Protein AF-A0A2N2T7T5-F1 (afdb_monomer)

Mean predicted aligned error: 10.63 Å

Secondary structure (DSSP, 8-state):
------SSGGGSS----EEE---HHHHHHHHHHHHHTT--EEE-----HHHHHHHHHHHHHHHHHHT-EEEES-BTTTBHHHHHHHHHHHHSTT-EEEEES-PPB-HHHHHHHHTSTTEEEEEEEEEE-TTS-EEEEEEEEEPTT--HHHHHHHHHHSTTTTTSEEEEEEES-HHHHHHHT-EEEEEEEPPTT-TT--EEEEEEE--HHHHHHHHHHHHHHHGGGPPSEEEEGGGS-GGGGGGGGHHHHHHHH-

Structure (mmCIF, N/CA/C/O backbone):
data_AF-A0A2N2T7T5-F1
#
_entry.id   AF-A0A2N2T7T5-F1
#
loop_
_atom_site.group_PDB
_atom_site.id
_atom_site.type_symbol
_atom_site.label_atom_id
_atom_site.label_alt_id
_atom_site.label_comp_id
_atom_site.label_asym_id
_atom_site.label_entity_id
_atom_site.label_seq_id
_atom_site.pdbx_PDB_ins_code
_atom_site.Cartn_x
_atom_site.Cartn_y
_atom_site.Cartn_z
_atom_site.occupancy
_atom_site.B_iso_or_equiv
_atom_site.auth_seq_id
_atom_site.auth_comp_id
_atom_site.auth_asym_id
_atom_site.auth_atom_id
_atom_site.pdbx_PDB_model_num
ATOM 1 N N . LEU A 1 1 ? 0.048 -23.077 8.170 1.00 57.75 1 LEU A N 1
ATOM 2 C CA . LEU A 1 1 ? -0.213 -22.295 9.400 1.00 57.75 1 LEU A CA 1
ATOM 3 C C . LEU A 1 1 ? -1.340 -22.991 10.150 1.00 57.75 1 LEU A C 1
ATOM 5 O O . LEU A 1 1 ? -2.414 -23.106 9.580 1.00 57.75 1 LEU A O 1
ATOM 9 N N . ASN A 1 2 ? -1.097 -23.497 11.362 1.00 80.62 2 ASN A N 1
ATOM 10 C CA . ASN A 1 2 ? -2.171 -23.974 12.242 1.00 80.62 2 ASN A CA 1
ATOM 11 C C . ASN A 1 2 ? -2.701 -22.765 13.020 1.00 80.62 2 ASN A C 1
ATOM 13 O O . ASN A 1 2 ? -2.209 -22.473 14.106 1.00 80.62 2 ASN A O 1
ATOM 17 N N . ALA A 1 3 ? -3.632 -22.027 12.419 1.00 86.00 3 ALA A N 1
ATOM 18 C CA . ALA A 1 3 ? -4.335 -20.924 13.067 1.00 86.00 3 ALA A CA 1
ATOM 19 C C . ALA A 1 3 ? -5.788 -21.345 13.357 1.00 86.00 3 ALA A C 1
ATOM 21 O O . ALA A 1 3 ? -6.367 -22.066 12.537 1.00 86.00 3 ALA A O 1
ATOM 22 N N . PRO A 1 4 ? -6.378 -20.940 14.497 1.00 91.12 4 PRO A N 1
ATOM 23 C CA . PRO A 1 4 ? -7.778 -21.224 14.791 1.00 91.12 4 PRO A CA 1
ATOM 24 C C . PRO A 1 4 ? -8.688 -20.534 13.767 1.00 91.12 4 PRO A C 1
ATOM 26 O O . PRO A 1 4 ? -8.481 -19.371 13.423 1.00 91.12 4 PRO A O 1
ATOM 29 N N . VAL A 1 5 ? -9.698 -21.259 13.288 1.00 93.94 5 VAL A N 1
ATOM 30 C CA . VAL A 1 5 ? -10.745 -20.733 12.404 1.00 93.94 5 VAL A CA 1
ATOM 31 C C . VAL A 1 5 ? -12.030 -20.680 13.215 1.00 93.94 5 VAL A C 1
ATOM 33 O O . VAL A 1 5 ? -12.497 -21.712 13.691 1.00 93.94 5 VAL A O 1
ATOM 36 N N . VAL A 1 6 ? -12.570 -19.478 13.392 1.00 94.12 6 VAL A N 1
ATOM 37 C CA . VAL A 1 6 ? -13.741 -19.207 14.236 1.00 94.12 6 VAL A CA 1
ATOM 38 C C . VAL A 1 6 ? -14.809 -18.462 13.444 1.00 94.12 6 VAL A C 1
ATOM 40 O O . VAL A 1 6 ? -14.505 -17.851 12.417 1.00 94.12 6 VAL A O 1
ATOM 43 N N . ALA A 1 7 ? -16.056 -18.510 13.909 1.00 92.56 7 ALA A N 1
ATOM 44 C CA . ALA A 1 7 ? -17.159 -17.799 13.266 1.00 92.56 7 ALA A CA 1
ATOM 45 C C . ALA A 1 7 ? -17.284 -16.357 13.775 1.00 92.56 7 ALA A C 1
ATOM 47 O O . ALA A 1 7 ? -17.760 -15.487 13.044 1.00 92.56 7 ALA A O 1
ATOM 48 N N . HIS A 1 8 ? -16.857 -16.095 15.012 1.00 90.19 8 HIS A N 1
ATOM 49 C CA . HIS A 1 8 ? -16.932 -14.777 15.626 1.00 90.19 8 HIS A CA 1
ATOM 50 C C . HIS A 1 8 ? -15.644 -14.402 16.369 1.00 90.19 8 HIS A C 1
ATOM 52 O O . HIS A 1 8 ? -14.991 -15.236 16.993 1.00 90.19 8 HIS A O 1
ATOM 58 N N . ILE A 1 9 ? -15.298 -13.109 16.353 1.00 90.19 9 ILE A N 1
ATOM 59 C CA . ILE A 1 9 ? -14.047 -12.600 16.939 1.00 90.19 9 ILE A CA 1
ATOM 60 C C . ILE A 1 9 ? -13.947 -12.841 18.452 1.00 90.19 9 ILE A C 1
ATOM 62 O O . ILE A 1 9 ? -12.855 -13.004 18.980 1.00 90.19 9 ILE A O 1
ATOM 66 N N . SER A 1 10 ? -15.087 -12.927 19.145 1.00 89.31 10 SER A N 1
ATOM 67 C CA . SER A 1 10 ? -15.150 -13.201 20.588 1.00 89.31 10 SER A CA 1
ATOM 68 C C . SER A 1 10 ? -14.687 -14.605 20.981 1.00 89.31 10 SER A C 1
ATOM 70 O O . SER A 1 10 ? -14.554 -14.883 22.168 1.00 89.31 10 SER A O 1
ATOM 72 N N . GLU A 1 11 ? -14.521 -15.512 20.017 1.00 92.94 11 GLU A N 1
ATOM 73 C CA . GLU A 1 11 ? -13.971 -16.852 20.250 1.00 92.94 11 GLU A CA 1
ATOM 74 C C . GLU A 1 11 ? -12.433 -16.839 20.328 1.00 92.94 11 GLU A C 1
ATOM 76 O O . GLU A 1 11 ? -11.828 -17.831 20.733 1.00 92.94 11 GLU A O 1
ATOM 81 N N . LEU A 1 12 ? -11.796 -15.727 19.943 1.00 92.19 12 LEU A N 1
ATOM 82 C CA . LEU A 1 12 ? -10.358 -15.516 20.074 1.00 92.19 12 LEU A CA 1
ATOM 83 C C . LEU A 1 12 ? -10.055 -14.720 21.346 1.00 92.19 12 LEU A C 1
ATOM 85 O O . LEU A 1 12 ? -10.771 -13.788 21.705 1.00 92.19 12 LEU A O 1
ATOM 89 N N . ASN A 1 13 ? -8.948 -15.065 21.998 1.00 86.69 13 ASN A N 1
ATOM 90 C CA . ASN A 1 13 ? -8.409 -14.305 23.121 1.00 86.69 13 ASN A CA 1
ATOM 91 C C . ASN A 1 13 ? -7.278 -13.395 22.624 1.00 86.69 13 ASN A C 1
ATOM 93 O O . ASN A 1 13 ? -6.540 -13.789 21.725 1.00 86.69 13 ASN A O 1
ATOM 97 N N . GLU A 1 14 ? -7.133 -12.218 23.241 1.00 86.44 14 GLU A N 1
ATOM 98 C CA . GLU A 1 14 ? -5.963 -11.334 23.069 1.00 86.44 14 GLU A CA 1
ATOM 99 C C . GLU A 1 14 ? -5.709 -10.906 21.608 1.00 86.44 14 GLU A C 1
ATOM 101 O O . GLU A 1 14 ? -4.658 -11.160 21.028 1.00 86.44 14 GLU A O 1
ATOM 106 N N . VAL A 1 15 ? -6.696 -10.247 20.989 1.00 93.19 15 VAL A N 1
ATOM 107 C CA . VAL A 1 15 ? -6.561 -9.701 19.628 1.00 93.19 15 VAL A CA 1
ATOM 108 C C . VAL A 1 15 ? -6.045 -8.260 19.677 1.00 93.19 15 VAL A C 1
ATOM 110 O O . VAL A 1 15 ? -6.804 -7.337 19.969 1.00 93.19 15 VAL A O 1
ATOM 113 N N . ASP A 1 16 ? -4.771 -8.064 19.334 1.00 91.75 16 ASP A N 1
ATOM 114 C CA . ASP A 1 16 ? -4.139 -6.733 19.294 1.00 91.75 16 ASP A CA 1
ATOM 115 C C . ASP A 1 16 ? -4.502 -5.917 18.044 1.00 91.75 16 ASP A C 1
ATOM 117 O O . ASP A 1 16 ? -4.527 -4.685 18.064 1.00 91.75 16 ASP A O 1
ATOM 121 N N . ALA A 1 17 ? -4.764 -6.598 16.929 1.00 93.69 17 ALA A N 1
ATOM 122 C CA . ALA A 1 17 ? -5.068 -5.977 15.648 1.00 93.69 17 ALA A CA 1
ATOM 123 C C . ALA A 1 17 ? -5.891 -6.915 14.763 1.00 93.69 17 ALA A C 1
ATOM 125 O O . ALA A 1 17 ? -5.764 -8.138 14.839 1.00 93.69 17 ALA A O 1
ATOM 126 N N . THR A 1 18 ? -6.687 -6.335 13.866 1.00 96.75 18 THR A N 1
ATOM 127 C CA . THR A 1 18 ? -7.432 -7.080 12.844 1.00 96.75 18 THR A CA 1
ATOM 128 C C . THR A 1 18 ? -7.080 -6.608 11.446 1.00 96.75 18 THR A C 1
ATOM 130 O O . THR A 1 18 ? -6.964 -5.411 11.194 1.00 96.75 18 THR A O 1
ATOM 133 N N . LEU A 1 19 ? -6.929 -7.565 10.531 1.00 97.88 19 LEU A N 1
ATOM 134 C CA . LEU A 1 19 ? -6.823 -7.309 9.099 1.00 97.88 19 LEU A CA 1
ATOM 135 C C . LEU A 1 19 ? -8.171 -7.647 8.460 1.00 97.88 19 LEU A C 1
ATOM 137 O O . LEU A 1 19 ? -8.554 -8.813 8.370 1.00 97.88 19 LEU A O 1
ATOM 141 N N . VAL A 1 20 ? -8.912 -6.623 8.058 1.00 97.62 20 VAL A N 1
ATOM 142 C CA . VAL A 1 20 ? -10.251 -6.757 7.489 1.00 97.62 20 VAL A CA 1
ATOM 143 C C . VAL A 1 20 ? -10.135 -7.000 5.985 1.00 97.62 20 VAL A C 1
ATOM 145 O O . VAL A 1 20 ? -9.936 -6.073 5.203 1.00 97.62 20 VAL A O 1
ATOM 148 N N . CYS A 1 21 ? -10.271 -8.268 5.591 1.00 95.31 21 CYS A N 1
ATOM 149 C CA . CYS A 1 21 ? -10.140 -8.749 4.210 1.00 95.31 21 CYS A CA 1
ATOM 150 C C . CYS A 1 21 ? -11.498 -9.178 3.621 1.00 95.31 21 CYS A C 1
ATOM 152 O O . CYS A 1 21 ? -11.631 -10.279 3.088 1.00 95.31 21 CYS A O 1
ATOM 154 N N . VAL A 1 22 ? -12.526 -8.339 3.771 1.00 95.06 22 VAL A N 1
ATOM 155 C CA . VAL A 1 22 ? -13.894 -8.613 3.290 1.00 95.06 22 VAL A CA 1
ATOM 156 C C . VAL A 1 22 ? -14.228 -7.785 2.039 1.00 95.06 22 VAL A C 1
ATOM 158 O O . VAL A 1 22 ? -13.548 -6.792 1.769 1.00 95.06 22 VA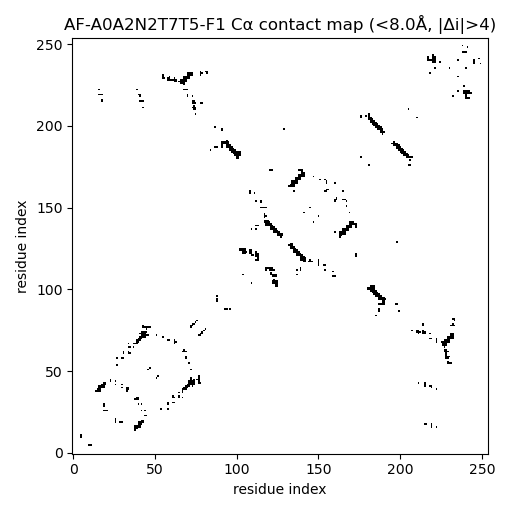L A O 1
ATOM 161 N N . PRO A 1 23 ? -15.272 -8.152 1.269 1.00 92.19 23 PRO A N 1
ATOM 162 C CA . PRO A 1 23 ? -15.757 -7.342 0.153 1.00 92.19 23 PRO A CA 1
ATOM 163 C C . PRO A 1 23 ? -16.127 -5.900 0.548 1.00 92.19 23 PRO A C 1
ATOM 165 O O . PRO A 1 23 ? -16.473 -5.609 1.695 1.00 92.19 23 PRO A O 1
ATOM 168 N N . LEU A 1 24 ? -16.063 -4.987 -0.427 1.00 89.62 24 LEU A N 1
ATOM 169 C CA . LEU A 1 24 ? -16.217 -3.540 -0.220 1.00 89.62 24 LEU A CA 1
ATOM 170 C C . LEU A 1 24 ? -17.566 -3.142 0.403 1.00 89.62 24 LEU A C 1
ATOM 172 O O . LEU A 1 24 ? -17.638 -2.178 1.159 1.00 89.62 24 LEU A O 1
ATOM 176 N N . ASP A 1 25 ? -18.634 -3.863 0.091 1.00 92.12 25 ASP A N 1
ATOM 177 C CA . ASP A 1 25 ? -19.975 -3.638 0.633 1.00 92.12 25 ASP A CA 1
ATOM 178 C C . ASP A 1 25 ? -20.103 -4.051 2.111 1.00 92.12 25 ASP A C 1
ATOM 180 O O . ASP A 1 25 ? -20.924 -3.487 2.834 1.00 92.12 25 ASP A O 1
ATOM 184 N N . ALA A 1 26 ? -19.256 -4.967 2.588 1.00 96.31 26 ALA A N 1
ATOM 185 C CA . ALA A 1 26 ? -19.246 -5.433 3.975 1.00 96.31 26 ALA A CA 1
ATOM 186 C C . ALA A 1 26 ? -18.269 -4.662 4.884 1.00 96.31 26 ALA A C 1
ATOM 188 O O . ALA A 1 26 ? -18.479 -4.597 6.098 1.00 96.31 26 ALA A O 1
ATOM 189 N N . VAL A 1 27 ? -17.210 -4.066 4.321 1.00 97.62 27 VAL A N 1
ATOM 190 C CA . VAL A 1 27 ? -16.063 -3.535 5.088 1.00 97.62 27 VAL A CA 1
ATOM 191 C C . VAL A 1 27 ? -16.455 -2.513 6.159 1.00 97.62 27 VAL A C 1
ATOM 193 O O . VAL A 1 27 ? -15.952 -2.575 7.277 1.00 97.62 27 VAL A O 1
ATOM 196 N N . MET A 1 28 ? -17.405 -1.618 5.866 1.00 98.00 28 MET A N 1
ATOM 197 C CA . MET A 1 28 ? -17.859 -0.593 6.814 1.00 98.00 28 MET A CA 1
ATOM 198 C C . MET A 1 28 ? -18.550 -1.204 8.039 1.00 98.00 28 MET A C 1
ATOM 200 O O . MET A 1 28 ? -18.309 -0.763 9.161 1.00 98.00 28 MET A O 1
ATOM 204 N N . GLY A 1 29 ? -19.420 -2.195 7.823 1.00 97.94 29 GLY A N 1
ATOM 205 C CA . GLY A 1 29 ? -20.124 -2.878 8.909 1.00 97.94 29 GLY A CA 1
ATOM 206 C C . GLY A 1 29 ? -19.139 -3.624 9.800 1.00 97.94 29 GLY A C 1
ATOM 207 O O . GLY A 1 29 ? -19.073 -3.367 10.998 1.00 97.94 29 GLY A O 1
ATOM 208 N N . VAL A 1 30 ? -18.278 -4.436 9.181 1.00 97.94 30 VAL A N 1
ATOM 209 C CA . VAL A 1 30 ? -17.258 -5.220 9.891 1.00 97.94 30 VAL A CA 1
ATOM 210 C C . VAL A 1 30 ? -16.306 -4.324 10.686 1.00 97.94 30 VAL A C 1
ATOM 212 O O . VAL A 1 30 ? -16.044 -4.595 11.855 1.00 97.94 30 VAL A O 1
ATOM 215 N N . ALA A 1 31 ? -15.818 -3.226 10.100 1.00 98.12 31 ALA A N 1
ATOM 216 C CA . ALA A 1 31 ? -14.937 -2.293 10.801 1.00 98.12 31 ALA A CA 1
ATOM 217 C C . ALA A 1 31 ? -15.611 -1.681 12.041 1.00 98.12 31 ALA A C 1
ATOM 219 O O . ALA A 1 31 ? -14.988 -1.586 13.098 1.00 98.12 31 ALA A O 1
ATOM 220 N N . LYS A 1 32 ? -16.888 -1.292 11.942 1.00 98.25 32 LYS A N 1
ATOM 221 C CA . LYS A 1 32 ? -17.640 -0.735 13.076 1.00 98.25 32 LYS A CA 1
ATOM 222 C C . LYS A 1 32 ? -17.865 -1.762 14.183 1.00 98.25 32 LYS A C 1
ATOM 224 O O . LYS A 1 32 ? -17.638 -1.428 15.343 1.00 98.25 32 LYS A O 1
ATOM 229 N N . ASP A 1 33 ? -18.237 -2.990 13.834 1.00 97.25 33 ASP A N 1
ATOM 230 C CA . ASP A 1 33 ? -18.476 -4.065 14.804 1.00 97.25 33 ASP A CA 1
ATOM 231 C C . ASP A 1 33 ? -17.196 -4.427 15.577 1.00 97.25 33 ASP A C 1
ATOM 233 O O . ASP A 1 33 ? -17.217 -4.625 16.798 1.00 97.25 33 ASP A O 1
ATOM 237 N N . LEU A 1 34 ? -16.050 -4.444 14.888 1.00 97.56 34 LEU A N 1
ATOM 238 C CA . LEU A 1 34 ? -14.739 -4.672 15.500 1.00 97.56 34 LEU A CA 1
ATOM 239 C C . LEU A 1 34 ? -14.333 -3.528 16.436 1.00 97.56 34 LEU A C 1
ATOM 241 O O . LEU A 1 34 ? -13.935 -3.777 17.577 1.00 97.56 34 LEU A O 1
ATOM 245 N N . LEU A 1 35 ? -14.503 -2.274 16.004 1.00 97.81 35 LEU A N 1
ATOM 246 C CA . LEU A 1 35 ? -14.238 -1.107 16.851 1.00 97.81 35 LEU A CA 1
ATOM 247 C C . LEU A 1 35 ? -15.153 -1.092 18.084 1.00 97.81 35 LEU A C 1
ATOM 249 O O . LEU A 1 35 ? -14.690 -0.832 19.195 1.00 97.81 35 LEU A O 1
ATOM 253 N N . GLN A 1 36 ? -16.433 -1.437 17.928 1.00 96.56 36 GLN A N 1
ATOM 254 C CA . GLN A 1 36 ? -17.369 -1.582 19.045 1.00 96.56 36 GLN A CA 1
ATOM 255 C C . GLN A 1 36 ? -16.921 -2.664 20.034 1.00 96.56 36 GLN A C 1
ATOM 257 O O . GLN A 1 36 ? -17.039 -2.482 21.249 1.00 96.56 36 GLN A O 1
ATOM 262 N N . SER A 1 37 ? -16.345 -3.749 19.519 1.00 94.81 37 SER A N 1
ATOM 263 C CA . SER A 1 37 ? -15.766 -4.849 20.298 1.00 94.81 37 SER A CA 1
ATOM 264 C C . SER A 1 37 ? -14.404 -4.515 20.920 1.00 94.81 37 SER A C 1
ATOM 266 O O . SER A 1 37 ? -13.789 -5.370 21.550 1.00 94.81 37 SER A O 1
ATOM 268 N N . ARG A 1 38 ? -13.955 -3.260 20.806 1.00 95.19 38 ARG A N 1
ATOM 269 C CA . ARG A 1 38 ? -12.683 -2.741 21.320 1.00 95.19 38 ARG A CA 1
ATOM 270 C C . ARG A 1 38 ? -11.425 -3.284 20.650 1.00 95.19 38 ARG A C 1
ATOM 272 O O . ARG A 1 38 ? -10.385 -3.379 21.294 1.00 95.19 38 ARG A O 1
ATOM 279 N N . ILE A 1 39 ? -11.510 -3.580 19.357 1.00 96.44 39 ILE A N 1
ATOM 280 C CA . ILE A 1 39 ? -10.397 -4.137 18.592 1.00 96.44 39 ILE A CA 1
ATOM 281 C C . ILE A 1 39 ? -9.954 -3.138 17.510 1.00 96.44 39 ILE A C 1
ATOM 283 O O . ILE A 1 39 ? -10.795 -2.670 16.737 1.00 96.44 39 ILE A O 1
ATOM 287 N N . PRO A 1 40 ? -8.656 -2.788 17.433 1.00 97.69 40 PRO A N 1
ATOM 288 C CA . PRO A 1 40 ? -8.118 -1.956 16.360 1.00 97.69 40 PRO A CA 1
ATOM 289 C C . PRO A 1 40 ? -8.271 -2.592 14.975 1.00 97.69 40 PRO A C 1
ATOM 291 O O . PRO A 1 40 ? -8.142 -3.810 14.807 1.00 97.69 40 PRO A O 1
ATOM 294 N N . VAL A 1 41 ? -8.493 -1.750 13.967 1.00 98.25 41 VAL A N 1
ATOM 295 C CA . VAL A 1 41 ? -8.824 -2.182 12.600 1.00 98.25 41 VAL A CA 1
ATOM 296 C C . VAL A 1 41 ? -7.754 -1.752 11.606 1.00 98.25 41 VAL A C 1
ATOM 298 O O . VAL A 1 41 ? -7.316 -0.606 11.612 1.00 98.25 41 VAL A O 1
ATOM 301 N N . VAL A 1 42 ? -7.387 -2.647 10.695 1.00 98.69 42 VAL A N 1
ATOM 302 C CA . VAL A 1 42 ? -6.704 -2.322 9.442 1.00 98.69 42 VAL A CA 1
ATOM 303 C C . VAL A 1 42 ? -7.526 -2.869 8.290 1.00 98.69 42 VAL A C 1
ATOM 305 O O . VAL A 1 42 ? -7.836 -4.056 8.258 1.00 98.69 42 VAL A O 1
ATOM 308 N N . GLU A 1 43 ? -7.853 -2.025 7.323 1.00 98.06 43 GLU A N 1
ATOM 309 C CA . GLU A 1 43 ? -8.640 -2.403 6.150 1.00 98.06 43 GLU A CA 1
ATOM 310 C C . GLU A 1 43 ? -7.982 -1.886 4.854 1.00 98.06 43 GLU A C 1
ATOM 312 O O . GLU A 1 43 ? -7.156 -0.969 4.890 1.00 98.06 43 GLU A O 1
ATOM 317 N N . CYS A 1 44 ? -8.280 -2.513 3.711 1.00 97.12 44 CYS A N 1
ATOM 318 C CA . CYS A 1 44 ? -7.652 -2.230 2.410 1.00 97.12 44 CYS A CA 1
ATOM 319 C C . CYS A 1 44 ? -8.653 -1.933 1.273 1.00 97.12 44 CYS A C 1
ATOM 321 O O . CYS A 1 44 ? -8.378 -2.198 0.101 1.00 97.12 44 CYS A O 1
ATOM 323 N N . ALA A 1 45 ? -9.816 -1.372 1.603 1.00 95.44 45 ALA A N 1
ATOM 324 C CA . ALA A 1 45 ? -10.875 -1.007 0.676 1.00 95.44 45 ALA A CA 1
ATOM 325 C C . ALA A 1 45 ? -10.354 -0.129 -0.465 1.00 95.44 45 ALA A C 1
ATOM 327 O O . ALA A 1 45 ? -9.723 0.915 -0.271 1.00 95.44 45 ALA A O 1
ATOM 328 N N . ARG A 1 46 ? -10.683 -0.541 -1.692 1.00 90.12 46 ARG A N 1
ATOM 329 C CA . ARG A 1 46 ? -10.275 0.141 -2.925 1.00 90.12 46 ARG A CA 1
ATOM 330 C C . ARG A 1 46 ? -11.199 1.302 -3.272 1.00 90.12 46 ARG A C 1
ATOM 332 O O . ARG A 1 46 ? -11.923 1.267 -4.262 1.00 90.12 46 ARG A O 1
ATOM 339 N N . LEU A 1 47 ? -11.175 2.327 -2.427 1.00 90.69 47 LEU A N 1
ATOM 340 C CA . LEU A 1 47 ? -11.890 3.585 -2.626 1.00 90.69 47 LEU A CA 1
ATOM 341 C C . LEU A 1 47 ? -10.908 4.708 -2.968 1.00 90.69 47 LEU A C 1
ATOM 343 O O . LEU A 1 47 ? -9.795 4.757 -2.453 1.00 90.69 47 LEU A O 1
ATOM 347 N N . HIS A 1 48 ? -11.337 5.650 -3.806 1.00 89.62 48 HIS A N 1
ATOM 348 C CA . HIS A 1 48 ? -10.538 6.815 -4.189 1.00 89.62 48 HIS A CA 1
ATOM 349 C C . HIS A 1 48 ? -11.364 8.104 -4.114 1.00 89.62 48 HIS A C 1
ATOM 351 O O . HIS A 1 48 ? -12.596 8.068 -4.135 1.00 89.62 48 HIS A O 1
ATOM 357 N N . GLY A 1 49 ? -10.676 9.247 -4.046 1.00 91.50 49 GLY A N 1
ATOM 358 C CA . GLY A 1 49 ? -11.300 10.572 -4.050 1.00 91.50 49 GLY A CA 1
ATOM 359 C C . GLY A 1 49 ? -12.310 10.757 -2.916 1.00 91.50 49 GLY A C 1
ATOM 360 O O . GLY A 1 49 ? -12.091 10.296 -1.797 1.00 91.50 49 GLY A O 1
ATOM 361 N N . GLU A 1 50 ? -13.438 11.394 -3.221 1.00 94.19 50 GLU A N 1
ATOM 362 C CA . GLU A 1 50 ? -14.495 11.685 -2.241 1.00 94.19 50 GLU A CA 1
ATOM 363 C C . GLU A 1 50 ? -15.055 10.432 -1.558 1.00 94.19 50 GLU A C 1
ATOM 365 O O . GLU A 1 50 ? -15.347 10.457 -0.364 1.00 94.19 50 GLU A O 1
ATOM 370 N N . ALA A 1 51 ? -15.148 9.306 -2.273 1.00 94.00 51 ALA A N 1
ATOM 371 C CA . ALA A 1 51 ? -15.624 8.055 -1.685 1.00 94.00 51 ALA A CA 1
ATOM 372 C C . ALA A 1 51 ? -14.675 7.548 -0.588 1.00 94.00 51 ALA A C 1
ATOM 374 O O . ALA A 1 51 ? -15.126 7.095 0.463 1.00 94.00 51 ALA A O 1
ATOM 375 N N . PHE A 1 52 ? -13.361 7.675 -0.803 1.00 97.00 52 PHE A N 1
ATOM 376 C CA . PHE A 1 52 ? -12.362 7.357 0.215 1.00 97.00 52 PHE A CA 1
ATOM 377 C C . PHE A 1 52 ? -12.454 8.306 1.414 1.00 97.00 52 PHE A C 1
ATOM 379 O O . PHE A 1 52 ? -12.434 7.854 2.557 1.00 97.00 52 PHE A O 1
ATOM 386 N N . LEU A 1 53 ? -12.592 9.613 1.168 1.00 97.81 53 LEU A N 1
ATOM 387 C CA . LEU A 1 53 ? -12.695 10.610 2.237 1.00 97.81 53 LEU A CA 1
ATOM 388 C C . LEU A 1 53 ? -13.938 10.386 3.106 1.00 97.81 53 LEU A C 1
ATOM 390 O O . LEU A 1 53 ? -13.831 10.396 4.332 1.00 97.81 53 LEU A O 1
ATOM 394 N N . ALA A 1 54 ? -15.089 10.114 2.488 1.00 98.00 54 ALA A N 1
ATOM 395 C CA . ALA A 1 54 ? -16.321 9.784 3.198 1.00 98.00 54 ALA A CA 1
ATOM 396 C C . ALA A 1 54 ? -16.174 8.497 4.027 1.00 98.00 54 ALA A C 1
ATOM 398 O O . ALA A 1 54 ? -16.561 8.463 5.196 1.00 98.00 54 ALA A O 1
ATOM 399 N N . HIS A 1 55 ? -15.557 7.460 3.452 1.00 98.19 55 HIS A N 1
ATOM 400 C CA . HIS A 1 55 ? -15.292 6.199 4.142 1.00 98.19 55 HIS A CA 1
ATOM 401 C C . HIS A 1 55 ? -14.382 6.385 5.364 1.00 98.19 55 HIS A C 1
ATOM 403 O O . HIS A 1 55 ? -14.740 5.985 6.475 1.00 98.19 55 HIS A O 1
ATOM 409 N N . LYS A 1 56 ? -13.244 7.071 5.184 1.00 98.56 56 LYS A N 1
ATOM 410 C CA . LYS A 1 56 ? -12.305 7.406 6.263 1.00 98.56 56 LYS A CA 1
ATOM 411 C C . LYS A 1 56 ? -12.986 8.227 7.355 1.00 98.56 56 LYS A C 1
ATOM 413 O O . LYS A 1 56 ? -12.778 7.940 8.529 1.00 98.56 56 LYS A O 1
ATOM 418 N N . ALA A 1 57 ? -13.791 9.229 7.000 1.00 98.69 57 ALA A N 1
ATOM 419 C CA . ALA A 1 57 ? -14.482 10.080 7.969 1.00 98.69 57 ALA A CA 1
ATOM 420 C C . ALA A 1 57 ? -15.485 9.293 8.827 1.00 98.69 57 ALA A C 1
ATOM 422 O O . ALA A 1 57 ? -15.582 9.519 10.035 1.00 98.69 57 ALA A O 1
ATOM 423 N N . GLU A 1 58 ? -16.201 8.343 8.230 1.00 98.56 58 GLU A N 1
ATOM 424 C CA . GLU A 1 58 ? -17.160 7.519 8.961 1.00 98.56 58 GLU A CA 1
ATOM 425 C C . GLU A 1 58 ? -16.464 6.537 9.915 1.00 98.56 58 GLU A C 1
ATOM 427 O O . GLU A 1 58 ? -16.835 6.451 11.090 1.00 98.56 58 GLU A O 1
ATOM 432 N N . ILE A 1 59 ? -15.397 5.867 9.462 1.00 98.62 59 ILE A N 1
ATOM 433 C CA . ILE A 1 59 ? -14.569 5.027 10.342 1.00 98.62 59 ILE A CA 1
ATOM 434 C C . ILE A 1 59 ? -13.909 5.882 11.428 1.00 98.62 59 ILE A C 1
ATOM 436 O O . ILE A 1 59 ? -13.868 5.470 12.584 1.00 98.62 59 ILE A O 1
ATOM 440 N N . HIS A 1 60 ? -13.463 7.100 11.108 1.00 98.81 60 HIS A N 1
ATOM 441 C CA . HIS A 1 60 ? -12.874 8.021 12.080 1.00 98.81 60 HIS A CA 1
ATOM 442 C C . HIS A 1 60 ? -13.832 8.323 13.234 1.00 98.81 60 HIS A C 1
ATOM 444 O O . HIS A 1 60 ? -13.427 8.261 14.394 1.00 98.81 60 HIS A O 1
ATOM 450 N N . ARG A 1 61 ? -15.111 8.591 12.940 1.00 98.75 61 ARG A N 1
ATOM 451 C CA . ARG A 1 61 ? -16.137 8.821 13.969 1.00 98.75 61 ARG A CA 1
ATOM 452 C C . ARG A 1 61 ? -16.320 7.604 14.876 1.00 98.75 61 ARG A C 1
ATOM 454 O O . ARG A 1 61 ? -16.365 7.768 16.095 1.00 98.75 61 ARG A O 1
ATOM 461 N N . ALA A 1 62 ? -16.402 6.404 14.301 1.00 98.62 62 ALA A N 1
ATOM 462 C CA . ALA A 1 62 ? -16.527 5.164 15.069 1.00 98.62 62 ALA A CA 1
ATOM 463 C C . ALA A 1 62 ? -15.283 4.903 15.939 1.00 98.62 62 ALA A C 1
ATOM 465 O O . ALA A 1 62 ? -15.397 4.621 17.131 1.00 98.62 62 ALA A O 1
ATOM 466 N N . ALA A 1 63 ? -14.094 5.082 15.364 1.00 98.62 63 ALA A N 1
ATOM 467 C CA . ALA A 1 63 ? -12.807 4.903 16.025 1.00 98.62 63 ALA A CA 1
ATOM 468 C C . ALA A 1 63 ? -12.634 5.866 17.214 1.00 98.62 63 ALA A C 1
ATOM 470 O O . ALA A 1 63 ? -12.254 5.448 18.308 1.00 98.62 63 ALA A O 1
ATOM 471 N N . LEU A 1 64 ? -13.011 7.140 17.050 1.00 98.69 64 LEU A N 1
ATOM 472 C CA . LEU A 1 64 ? -13.038 8.116 18.144 1.00 98.69 64 LEU A CA 1
ATOM 473 C C . LEU A 1 64 ? -14.037 7.735 19.241 1.00 98.69 64 LEU A C 1
ATOM 475 O O . LEU A 1 64 ? -13.707 7.814 20.424 1.00 98.69 64 LEU A O 1
ATOM 479 N N . HIS A 1 65 ? -15.247 7.312 18.862 1.00 98.50 65 HIS A N 1
ATOM 480 C CA . HIS A 1 65 ? -16.286 6.926 19.815 1.00 98.50 65 HIS A CA 1
ATOM 481 C C . HIS A 1 65 ? -15.843 5.754 20.704 1.00 98.50 65 HIS A C 1
ATOM 483 O O . HIS A 1 65 ? -16.028 5.795 21.923 1.00 98.50 65 HIS A O 1
ATOM 489 N N . HIS A 1 66 ? -15.192 4.752 20.111 1.00 98.25 66 HIS A N 1
ATOM 490 C CA . HIS A 1 66 ? -14.698 3.571 20.820 1.00 98.25 66 HIS A CA 1
ATOM 491 C C . HIS A 1 66 ? -1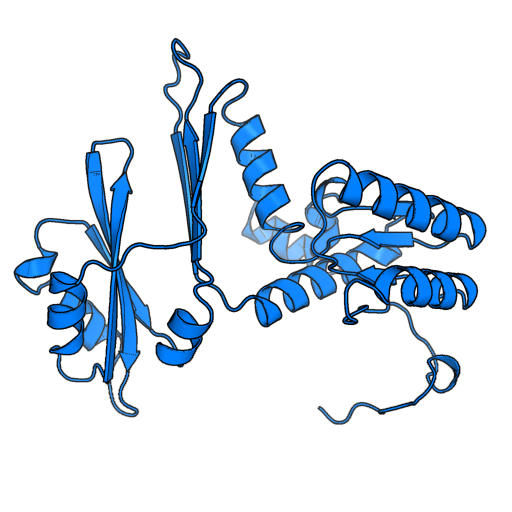3.263 3.706 21.349 1.00 98.25 66 HIS A C 1
ATOM 493 O O . HIS A 1 66 ? -12.785 2.804 22.034 1.00 98.25 66 HIS A O 1
ATOM 499 N N . LYS A 1 67 ? -12.615 4.857 21.121 1.00 98.06 67 LYS A N 1
ATOM 500 C CA . LYS A 1 67 ? -11.258 5.200 21.580 1.00 98.06 67 LYS A CA 1
ATOM 501 C C . LYS A 1 67 ? -10.175 4.243 21.069 1.00 98.06 67 LYS A C 1
ATOM 503 O O . LYS A 1 67 ? -9.292 3.848 21.825 1.00 98.06 67 LYS A O 1
ATOM 508 N N . LEU A 1 68 ? -10.240 3.889 19.790 1.00 98.19 68 LEU A N 1
ATOM 509 C CA . LEU A 1 68 ? -9.305 2.967 19.140 1.00 98.19 68 LEU A CA 1
ATOM 510 C C . LEU A 1 68 ? -8.735 3.581 17.865 1.00 98.19 68 LEU A C 1
ATOM 512 O O . LEU A 1 68 ? -9.406 4.404 17.237 1.00 98.19 68 LEU A O 1
ATOM 516 N N . PRO A 1 69 ? -7.522 3.188 17.457 1.00 98.31 69 PRO A N 1
ATOM 517 C CA . PRO A 1 69 ? -7.006 3.509 16.141 1.00 98.31 69 PRO A CA 1
ATOM 518 C C . PRO A 1 69 ? -7.578 2.569 15.070 1.00 98.31 69 PRO A C 1
ATOM 520 O O . PRO A 1 69 ? -7.852 1.391 15.314 1.00 98.31 69 PRO A O 1
ATOM 523 N N . ALA A 1 70 ? -7.701 3.094 13.856 1.00 98.62 70 ALA A N 1
ATOM 524 C CA . ALA A 1 70 ? -7.976 2.339 12.646 1.00 98.62 70 ALA A CA 1
ATOM 525 C C . ALA A 1 70 ? -7.071 2.824 11.506 1.00 98.62 70 ALA A C 1
ATOM 527 O O . ALA A 1 70 ? -6.828 4.025 11.378 1.00 98.62 70 ALA A O 1
ATOM 528 N N . VAL A 1 71 ? -6.603 1.915 10.651 1.00 98.62 71 VAL A N 1
ATOM 529 C CA . VAL A 1 71 ? -5.910 2.262 9.407 1.00 98.62 71 VAL A CA 1
ATOM 530 C C . VAL A 1 71 ? -6.766 1.858 8.212 1.00 98.62 71 VAL A C 1
ATOM 532 O O . VAL A 1 71 ? -7.181 0.708 8.104 1.00 98.62 71 VAL A O 1
ATOM 535 N N . VAL A 1 72 ? -7.025 2.813 7.323 1.00 98.44 72 VAL A N 1
ATOM 536 C CA . VAL A 1 72 ? -7.927 2.687 6.177 1.00 98.44 72 VAL A CA 1
ATOM 537 C C . VAL A 1 72 ? -7.179 2.752 4.847 1.00 98.44 72 VAL A C 1
ATOM 539 O O . VAL A 1 72 ? -6.194 3.484 4.712 1.00 98.44 72 VAL A O 1
ATOM 542 N N . GLY A 1 73 ? -7.641 2.000 3.849 1.00 97.25 73 GLY A N 1
ATOM 543 C CA . GLY A 1 73 ? -7.007 1.905 2.531 1.00 97.25 73 GLY A CA 1
ATOM 544 C C . GLY A 1 73 ? -5.543 1.449 2.586 1.00 97.25 73 GLY A C 1
ATOM 545 O O . GLY A 1 73 ? -4.713 1.943 1.824 1.00 97.25 73 GLY A O 1
ATOM 546 N N . ALA A 1 74 ? -5.196 0.540 3.501 1.00 97.50 74 ALA A N 1
ATOM 547 C CA . ALA A 1 74 ? -3.842 0.020 3.706 1.00 97.50 74 ALA A CA 1
ATOM 548 C C . ALA A 1 74 ? -3.452 -1.073 2.689 1.00 97.50 74 ALA A C 1
ATOM 550 O O . ALA A 1 74 ? -2.912 -2.111 3.063 1.00 97.50 74 ALA A O 1
ATOM 551 N N . GLY A 1 75 ? -3.757 -0.866 1.405 1.00 94.56 75 GLY A N 1
ATOM 552 C CA . GLY A 1 75 ? -3.531 -1.840 0.336 1.00 94.56 75 GLY A CA 1
ATOM 553 C C . GLY A 1 75 ? -2.412 -1.453 -0.635 1.00 94.56 75 GLY A C 1
ATOM 554 O O . GLY A 1 75 ? -1.405 -0.836 -0.272 1.00 94.56 75 GLY A O 1
ATOM 555 N N . CYS A 1 76 ? -2.605 -1.829 -1.900 1.00 90.81 76 CYS A N 1
ATOM 556 C CA . CYS A 1 76 ? -1.741 -1.439 -3.017 1.00 90.81 76 CYS A CA 1
ATOM 557 C C . CYS A 1 76 ? -2.061 -0.011 -3.484 1.00 90.81 76 CYS A C 1
ATOM 559 O O . CYS A 1 76 ? -1.208 0.880 -3.430 1.00 90.81 76 CYS A O 1
ATOM 561 N N . ASP A 1 77 ? -3.306 0.197 -3.927 1.00 88.38 77 ASP A N 1
ATOM 562 C CA . ASP A 1 77 ? -3.845 1.466 -4.419 1.00 88.38 77 ASP A CA 1
ATOM 563 C C . ASP A 1 77 ? -5.365 1.550 -4.125 1.00 88.38 77 ASP A C 1
ATOM 565 O O . ASP A 1 77 ? -6.138 0.856 -4.789 1.00 88.38 77 ASP A O 1
ATOM 569 N N . PRO A 1 78 ? -5.822 2.347 -3.136 1.00 91.56 78 PRO A N 1
ATOM 570 C CA . PRO A 1 78 ? -5.034 3.216 -2.268 1.00 91.56 78 PRO A CA 1
ATOM 571 C C . PRO A 1 78 ? -4.083 2.424 -1.356 1.00 91.56 78 PRO A C 1
ATOM 573 O O . PRO A 1 78 ? -4.307 1.248 -1.067 1.00 91.56 78 PRO A O 1
ATOM 576 N N . GLY A 1 79 ? -2.992 3.074 -0.944 1.00 93.75 79 GLY A N 1
ATOM 577 C CA . GLY A 1 79 ? -1.964 2.469 -0.098 1.00 93.75 79 GLY A CA 1
ATOM 578 C C . GLY A 1 79 ? -0.546 2.844 -0.526 1.00 93.75 79 GLY A C 1
ATOM 579 O O . GLY A 1 79 ? -0.248 4.031 -0.687 1.00 93.75 79 GLY A O 1
ATOM 580 N N . VAL A 1 80 ? 0.342 1.860 -0.707 1.00 94.06 80 VAL A N 1
ATOM 581 C CA . VAL A 1 80 ? 1.763 2.119 -1.030 1.00 94.06 80 VAL A CA 1
ATOM 582 C C . VAL A 1 80 ? 1.935 2.966 -2.292 1.00 94.06 80 VAL A C 1
ATOM 584 O O . VAL A 1 80 ? 2.741 3.894 -2.317 1.00 94.06 80 VAL A O 1
ATOM 587 N N . PHE A 1 81 ? 1.116 2.750 -3.320 1.00 92.38 81 PHE A N 1
ATOM 588 C CA . PHE A 1 81 ? 1.191 3.549 -4.538 1.00 92.38 81 PHE A CA 1
ATOM 589 C C . PHE A 1 81 ? 0.606 4.952 -4.386 1.00 92.38 81 PHE A C 1
ATOM 591 O O . PHE A 1 81 ? 0.976 5.860 -5.129 1.00 92.38 81 PHE A O 1
ATOM 598 N N . SER A 1 82 ? -0.271 5.169 -3.404 1.00 93.00 82 SER A N 1
ATOM 599 C CA . SER A 1 82 ? -0.681 6.523 -3.021 1.00 93.00 82 SER A CA 1
ATOM 600 C C . SER A 1 82 ? 0.469 7.268 -2.341 1.00 93.00 82 SER A C 1
ATOM 602 O O . SER A 1 82 ? 0.708 8.430 -2.664 1.00 93.00 82 SER A O 1
ATOM 604 N N . LEU A 1 83 ? 1.235 6.589 -1.475 1.00 94.31 83 LEU A N 1
ATOM 605 C CA . LEU A 1 83 ? 2.437 7.159 -0.860 1.00 94.31 83 LEU A CA 1
ATOM 606 C C . LEU A 1 83 ? 3.478 7.538 -1.911 1.00 94.31 83 LEU A C 1
ATOM 608 O O . LEU A 1 83 ? 3.952 8.671 -1.910 1.00 94.31 83 LEU A O 1
ATOM 612 N N . LEU A 1 84 ? 3.813 6.624 -2.823 1.00 93.44 84 LEU A N 1
ATOM 613 C CA . LEU A 1 84 ? 4.819 6.877 -3.859 1.00 93.44 84 LEU A CA 1
ATOM 614 C C . LEU A 1 84 ? 4.400 8.027 -4.785 1.00 93.44 84 LEU A C 1
ATOM 616 O O . LEU A 1 84 ? 5.192 8.940 -5.015 1.00 93.44 84 LEU A O 1
ATOM 620 N N . ARG A 1 85 ? 3.132 8.062 -5.226 1.00 91.38 85 ARG A N 1
ATOM 621 C CA . ARG A 1 85 ? 2.598 9.200 -5.996 1.00 91.38 85 ARG A CA 1
ATOM 622 C C . ARG A 1 85 ? 2.670 10.513 -5.220 1.00 91.38 85 ARG A C 1
ATOM 624 O O . ARG A 1 85 ? 3.022 11.533 -5.806 1.00 91.38 85 ARG A O 1
ATOM 631 N N . SER A 1 86 ? 2.382 10.495 -3.917 1.00 93.38 86 SER A N 1
ATOM 632 C CA . SER A 1 86 ? 2.511 11.681 -3.063 1.00 93.38 86 SER A CA 1
ATOM 633 C C . SER A 1 86 ? 3.960 12.169 -2.981 1.00 93.38 86 SER A C 1
ATOM 635 O O . SER A 1 86 ? 4.204 13.365 -3.110 1.00 93.38 86 SER A O 1
ATOM 637 N N . HIS A 1 87 ? 4.931 11.267 -2.817 1.00 93.38 87 HIS A N 1
ATOM 638 C CA . HIS A 1 87 ? 6.350 11.637 -2.780 1.00 93.38 87 HIS A CA 1
ATOM 639 C C . HIS A 1 87 ? 6.815 12.207 -4.123 1.00 93.38 87 HIS A C 1
ATOM 641 O O . HIS A 1 87 ? 7.460 13.250 -4.154 1.00 93.38 87 HIS A O 1
ATOM 647 N N . PHE A 1 88 ? 6.421 11.597 -5.242 1.00 93.25 88 PHE A N 1
ATOM 648 C CA . PHE A 1 88 ? 6.721 12.136 -6.571 1.00 93.25 88 PHE A CA 1
ATOM 649 C C . PHE A 1 88 ? 6.115 13.535 -6.763 1.00 93.25 88 PHE A C 1
ATOM 651 O O . PHE A 1 88 ? 6.768 14.429 -7.301 1.00 93.25 88 PHE A O 1
ATOM 658 N N . ALA A 1 89 ? 4.885 13.756 -6.288 1.00 91.81 89 ALA A N 1
ATOM 659 C CA . ALA A 1 89 ? 4.244 15.066 -6.348 1.00 91.81 89 ALA A CA 1
ATOM 660 C C . ALA A 1 89 ? 4.974 16.132 -5.512 1.00 91.81 89 ALA A C 1
ATOM 662 O O . ALA A 1 89 ? 5.033 17.283 -5.943 1.00 91.81 89 ALA A O 1
ATOM 663 N N . LEU A 1 90 ? 5.557 15.756 -4.366 1.00 93.00 90 LEU A N 1
ATOM 664 C CA . LEU A 1 90 ? 6.388 16.643 -3.543 1.00 93.00 90 LEU A CA 1
ATOM 665 C C . LEU A 1 90 ? 7.723 16.990 -4.213 1.00 93.00 90 LEU A C 1
ATOM 667 O O . LEU A 1 90 ? 8.181 18.122 -4.092 1.00 93.00 90 LEU A O 1
ATOM 671 N N . LEU A 1 91 ? 8.334 16.037 -4.922 1.00 91.00 91 LEU A N 1
ATOM 672 C CA . LEU A 1 91 ? 9.617 16.235 -5.607 1.00 91.00 91 LEU A CA 1
ATOM 673 C C . LEU A 1 91 ? 9.504 17.093 -6.874 1.00 91.00 91 LEU A C 1
ATOM 675 O O . LEU A 1 91 ? 10.457 17.775 -7.233 1.00 91.00 91 LEU A O 1
ATOM 679 N N . ALA A 1 92 ? 8.348 17.079 -7.542 1.00 90.69 92 ALA A N 1
ATOM 680 C CA . ALA A 1 92 ? 8.065 17.932 -8.695 1.00 90.69 92 ALA A CA 1
ATOM 681 C C . ALA A 1 92 ? 6.690 18.610 -8.551 1.00 90.69 92 ALA A C 1
ATOM 683 O O . ALA A 1 92 ? 5.727 18.177 -9.199 1.00 90.69 92 ALA A O 1
ATOM 684 N N . PRO A 1 93 ? 6.550 19.647 -7.701 1.00 89.69 93 PRO A N 1
ATOM 685 C CA . PRO A 1 93 ? 5.288 20.360 -7.498 1.00 89.69 93 PRO A CA 1
ATOM 686 C C . PRO A 1 93 ? 4.755 20.980 -8.798 1.00 89.69 93 PRO A C 1
ATOM 688 O O . PRO A 1 93 ? 5.520 21.365 -9.674 1.00 89.69 93 PRO A O 1
ATOM 691 N N . GLY A 1 94 ? 3.429 21.043 -8.967 1.00 84.50 94 GLY A N 1
ATOM 692 C CA . GLY A 1 94 ? 2.801 21.603 -10.181 1.00 84.50 94 GLY A CA 1
ATOM 693 C C . GLY A 1 94 ? 2.994 20.788 -11.472 1.00 84.50 94 GLY A C 1
ATOM 694 O O . GLY A 1 94 ? 2.396 21.112 -12.493 1.00 84.50 94 GLY A O 1
ATOM 695 N N . GLY A 1 95 ? 3.791 19.720 -11.425 1.00 86.19 95 GLY A N 1
ATOM 696 C CA . GLY A 1 95 ? 3.990 18.778 -12.519 1.00 86.19 95 GLY A CA 1
ATOM 697 C C . GLY A 1 95 ? 2.765 17.929 -12.880 1.00 86.19 95 GLY A C 1
ATOM 698 O O . GLY A 1 95 ? 1.731 17.944 -12.201 1.00 86.19 95 GLY A O 1
ATOM 699 N N . HIS A 1 96 ? 2.912 17.131 -13.934 1.00 86.31 96 HIS A N 1
ATOM 700 C CA . HIS A 1 96 ? 1.900 16.200 -14.428 1.00 86.31 96 HIS A CA 1
ATOM 701 C C . HIS A 1 96 ? 2.237 14.759 -14.031 1.00 86.31 96 HIS A C 1
ATOM 703 O O . HIS A 1 96 ? 3.405 14.373 -14.045 1.00 86.31 96 HIS A O 1
ATOM 709 N N . THR A 1 97 ? 1.219 13.969 -13.674 1.00 83.75 97 THR A N 1
ATOM 710 C CA . THR A 1 97 ? 1.378 12.545 -13.351 1.00 83.75 97 THR A CA 1
ATOM 711 C C . THR A 1 97 ? 0.539 11.695 -14.286 1.00 83.75 97 THR A C 1
ATOM 713 O O . THR A 1 97 ? -0.683 11.826 -14.299 1.00 83.75 97 THR A O 1
ATOM 716 N N . GLU A 1 98 ? 1.190 10.779 -14.992 1.00 81.00 98 GLU A N 1
ATOM 717 C CA . GLU A 1 98 ? 0.543 9.738 -15.783 1.00 81.00 98 GLU A CA 1
ATOM 718 C C . GLU A 1 98 ? 0.582 8.422 -15.009 1.00 81.00 98 GLU A C 1
ATOM 720 O O . GLU A 1 98 ? 1.558 8.093 -14.333 1.00 81.00 98 GLU A O 1
ATOM 725 N N . THR A 1 99 ? -0.526 7.685 -15.050 1.00 78.06 99 THR A N 1
ATOM 726 C CA . THR A 1 99 ? -0.643 6.364 -14.431 1.00 78.06 99 THR A CA 1
ATOM 727 C C . THR A 1 99 ? -1.192 5.395 -15.459 1.00 78.06 99 THR A C 1
ATOM 729 O O . THR A 1 99 ? -2.334 5.546 -15.890 1.00 78.06 99 THR A O 1
ATOM 732 N N . SER A 1 100 ? -0.402 4.386 -15.816 1.00 71.94 100 SER A N 1
ATOM 733 C CA . SER A 1 100 ? -0.878 3.245 -16.596 1.00 71.94 100 SER A CA 1
ATOM 734 C C . SER A 1 100 ? -0.961 2.025 -15.697 1.00 71.94 100 SER A C 1
ATOM 736 O O . SER A 1 100 ? -0.030 1.741 -14.949 1.00 71.94 100 SER A O 1
ATOM 738 N N . ARG A 1 101 ? -2.074 1.293 -15.773 1.00 65.31 101 ARG A N 1
ATOM 739 C CA . ARG A 1 101 ? -2.248 0.006 -15.082 1.00 65.31 101 ARG A CA 1
ATOM 740 C C . ARG A 1 101 ? -1.927 -1.186 -15.987 1.00 65.31 101 ARG A C 1
ATOM 742 O O . ARG A 1 101 ? -2.209 -2.316 -15.613 1.00 65.31 101 ARG A O 1
ATOM 749 N N . HIS A 1 102 ? -1.469 -0.946 -17.217 1.00 60.00 102 HIS A N 1
ATOM 750 C CA . HIS A 1 102 ? -1.230 -1.981 -18.224 1.00 60.00 102 HIS A CA 1
ATOM 751 C C . HIS A 1 102 ? 0.142 -1.734 -18.855 1.00 60.00 102 HIS A C 1
ATOM 753 O O . HIS A 1 102 ? 0.393 -0.665 -19.419 1.00 60.00 102 HIS A O 1
ATOM 759 N N . SER A 1 103 ? 1.027 -2.721 -18.766 1.00 55.12 103 SER A N 1
ATOM 760 C CA . SER A 1 103 ? 2.275 -2.740 -19.523 1.00 55.12 103 SER A CA 1
ATOM 761 C C . SER A 1 103 ? 1.958 -3.326 -20.902 1.00 55.12 103 SER A C 1
ATOM 763 O O . SER A 1 103 ? 1.487 -4.457 -20.983 1.00 55.12 103 SER A O 1
ATOM 765 N N . VAL A 1 104 ? 2.150 -2.572 -21.989 1.00 56.62 104 VAL A N 1
ATOM 766 C CA . VAL A 1 104 ? 1.894 -3.095 -23.344 1.00 56.62 104 VAL A CA 1
ATOM 767 C C . VAL A 1 104 ? 2.991 -4.111 -23.691 1.00 56.62 104 VAL A C 1
ATOM 769 O O . VAL A 1 104 ? 4.167 -3.732 -23.682 1.00 56.62 104 VAL A O 1
ATOM 772 N N . PRO A 1 105 ? 2.652 -5.380 -23.993 1.00 63.50 105 PRO A N 1
ATOM 773 C CA . PRO A 1 105 ? 3.638 -6.374 -24.396 1.00 63.50 105 PRO A CA 1
ATOM 774 C C . PRO A 1 105 ? 4.330 -5.957 -25.690 1.00 63.50 105 PRO A C 1
ATOM 776 O O . PRO A 1 105 ? 3.674 -5.607 -26.675 1.00 63.50 105 PRO A O 1
ATOM 779 N N . SER A 1 106 ? 5.654 -6.065 -25.723 1.00 74.00 106 SER A N 1
ATOM 780 C CA . SER A 1 106 ? 6.400 -6.060 -26.974 1.00 74.00 106 SER A CA 1
ATOM 781 C C . SER A 1 106 ? 6.396 -7.485 -27.521 1.00 74.00 106 SER A C 1
ATOM 783 O O . SER A 1 106 ? 7.142 -8.346 -27.051 1.00 74.00 106 SER A O 1
ATOM 785 N N . LEU A 1 107 ? 5.505 -7.759 -28.478 1.00 70.94 107 LEU A N 1
ATOM 786 C CA . LEU A 1 107 ? 5.264 -9.112 -29.002 1.00 70.94 107 LEU A CA 1
ATOM 787 C C . LEU A 1 107 ? 6.540 -9.767 -29.552 1.00 70.94 107 LEU A C 1
ATOM 789 O O . LEU A 1 107 ? 6.799 -10.933 -29.277 1.00 70.94 107 LEU A O 1
ATOM 793 N N . HIS A 1 108 ? 7.368 -9.010 -30.275 1.00 79.00 108 HIS A N 1
ATOM 794 C CA . HIS A 1 108 ? 8.603 -9.532 -30.868 1.00 79.00 108 HIS A CA 1
ATOM 795 C C . HIS A 1 108 ? 9.643 -9.934 -29.813 1.00 79.00 108 HIS A C 1
ATOM 797 O O . HIS A 1 108 ? 10.206 -11.021 -29.899 1.00 79.00 108 HIS A O 1
ATOM 803 N N . HIS A 1 109 ? 9.845 -9.109 -28.784 1.00 86.12 109 HIS A N 1
ATOM 804 C CA . HIS A 1 109 ? 10.765 -9.421 -27.686 1.00 86.12 109 HIS A CA 1
ATOM 805 C C . HIS A 1 109 ? 10.215 -10.518 -26.773 1.00 86.12 109 HIS A C 1
ATOM 807 O O . HIS A 1 109 ? 10.969 -11.312 -26.225 1.00 86.12 109 HIS A O 1
ATOM 813 N N . THR A 1 110 ? 8.892 -10.589 -26.627 1.00 86.19 110 THR A N 1
ATOM 814 C CA . THR A 1 110 ? 8.239 -11.652 -25.860 1.00 86.19 110 THR A CA 1
ATOM 815 C C . THR A 1 110 ? 8.505 -13.013 -26.497 1.00 86.19 110 THR A C 1
ATOM 817 O O . THR A 1 110 ? 8.895 -13.947 -25.801 1.00 86.19 110 THR A O 1
ATOM 820 N N . LEU A 1 111 ? 8.368 -13.111 -27.822 1.00 86.94 111 LEU A N 1
ATOM 821 C CA . LEU A 1 111 ? 8.692 -14.329 -28.566 1.00 86.94 111 LEU A CA 1
ATOM 822 C C . LEU A 1 111 ? 10.179 -14.678 -28.450 1.00 86.94 111 LEU A C 1
ATOM 824 O O . LEU A 1 111 ? 10.505 -15.792 -28.062 1.00 86.94 111 LEU A O 1
ATOM 828 N N . ALA A 1 112 ? 11.068 -13.708 -28.673 1.00 90.50 112 ALA A N 1
ATOM 829 C CA . ALA A 1 112 ? 12.512 -13.924 -28.589 1.00 90.50 112 ALA A CA 1
ATOM 830 C C . ALA A 1 112 ? 12.968 -14.426 -27.211 1.00 90.50 112 ALA A C 1
ATOM 832 O O . ALA A 1 112 ? 13.731 -15.380 -27.119 1.00 90.50 112 ALA A O 1
ATOM 833 N N . ALA A 1 113 ? 12.457 -13.827 -26.132 1.00 92.31 113 ALA A N 1
ATOM 834 C CA . ALA A 1 113 ? 12.754 -14.279 -24.778 1.00 92.31 113 ALA A CA 1
ATOM 835 C C . ALA A 1 113 ? 12.151 -15.659 -24.469 1.00 92.31 113 ALA A C 1
ATOM 837 O O . ALA A 1 113 ? 12.737 -16.410 -23.696 1.00 92.31 113 ALA A O 1
ATOM 838 N N . THR A 1 114 ? 11.001 -16.001 -25.063 1.00 92.44 114 THR A N 1
ATOM 839 C CA . THR A 1 114 ? 10.378 -17.327 -24.906 1.00 92.44 114 THR A CA 1
ATOM 840 C C . THR A 1 114 ? 11.202 -18.420 -25.591 1.00 92.44 114 THR A C 1
ATOM 842 O O . THR A 1 114 ? 11.260 -19.535 -25.085 1.00 92.44 114 THR A O 1
ATOM 845 N N . ASP A 1 115 ? 11.878 -18.101 -26.696 1.00 93.44 115 ASP A N 1
ATOM 846 C CA . ASP A 1 115 ? 12.704 -19.051 -27.453 1.00 93.44 115 ASP A CA 1
ATOM 847 C C . ASP A 1 115 ? 14.064 -19.358 -26.784 1.00 93.44 115 ASP A C 1
ATOM 849 O O . ASP A 1 115 ? 14.791 -20.254 -27.227 1.00 93.44 115 ASP A O 1
ATOM 853 N N . ILE A 1 116 ? 14.422 -18.656 -25.701 1.00 94.75 116 ILE A N 1
ATOM 854 C CA . ILE A 1 116 ? 15.662 -18.906 -24.957 1.00 94.75 116 ILE A CA 1
ATOM 855 C C . ILE A 1 116 ? 15.582 -20.244 -24.196 1.00 94.75 116 ILE A C 1
ATOM 857 O O . ILE A 1 116 ? 14.645 -20.470 -23.425 1.00 94.75 116 ILE A O 1
ATOM 861 N N . PRO A 1 117 ? 16.588 -21.136 -24.327 1.00 94.31 117 PRO A N 1
ATOM 862 C CA . PRO A 1 117 ? 16.610 -22.405 -23.608 1.00 94.31 117 PRO A CA 1
ATOM 863 C C . PRO A 1 117 ? 16.468 -22.240 -22.090 1.00 94.31 117 PRO A C 1
ATOM 865 O O . PRO A 1 117 ? 17.222 -21.508 -21.453 1.00 94.31 117 PRO A O 1
ATOM 868 N N . GLY A 1 118 ? 15.523 -22.977 -21.502 1.00 91.75 118 GLY A N 1
ATOM 869 C CA . GLY A 1 118 ? 15.221 -22.919 -20.068 1.00 91.75 118 GLY A CA 1
ATOM 870 C C . GLY A 1 118 ? 14.109 -21.935 -19.697 1.00 91.75 118 GLY A C 1
ATOM 871 O O . GLY A 1 118 ? 13.659 -21.949 -18.550 1.00 91.75 118 GLY A O 1
ATOM 872 N N . VAL A 1 119 ? 13.619 -21.139 -20.651 1.00 94.88 119 VAL A N 1
ATOM 873 C CA . VAL A 1 119 ? 12.411 -20.329 -20.494 1.00 94.88 119 VAL A CA 1
ATOM 874 C C . VAL A 1 119 ? 11.194 -21.154 -20.907 1.00 94.88 119 VAL A C 1
ATOM 876 O O . VAL A 1 119 ? 11.134 -21.687 -22.010 1.00 94.88 119 VAL A O 1
ATOM 879 N N . ARG A 1 120 ? 10.215 -21.270 -20.008 1.00 92.88 120 ARG A N 1
ATOM 880 C CA . ARG A 1 120 ? 8.920 -21.903 -20.289 1.00 92.88 120 ARG A CA 1
ATOM 881 C C . ARG A 1 120 ? 7.980 -20.939 -21.003 1.00 92.88 120 ARG A C 1
ATOM 883 O O . ARG A 1 120 ? 7.294 -21.308 -21.950 1.00 92.88 120 ARG A O 1
ATOM 890 N N . GLN A 1 121 ? 7.915 -19.713 -20.496 1.00 91.94 121 GLN A N 1
ATOM 891 C CA . GLN A 1 121 ? 7.151 -18.603 -21.053 1.00 91.94 121 GLN A CA 1
ATOM 892 C C . GLN A 1 121 ? 7.899 -17.304 -20.744 1.00 91.94 121 GLN A C 1
ATOM 894 O O . GLN A 1 121 ? 8.552 -17.201 -19.700 1.00 91.94 121 GLN A O 1
ATOM 899 N N . ALA A 1 122 ? 7.768 -16.300 -21.611 1.00 91.50 122 ALA A N 1
ATOM 900 C CA . ALA A 1 122 ? 8.248 -14.952 -21.339 1.00 91.50 122 ALA A CA 1
ATOM 901 C C . ALA A 1 122 ? 7.161 -13.895 -21.567 1.00 91.50 122 ALA A C 1
ATOM 903 O O . ALA A 1 122 ? 6.178 -14.133 -22.261 1.00 91.50 122 ALA A O 1
ATOM 904 N N . LEU A 1 123 ? 7.375 -12.707 -21.005 1.00 86.44 123 LEU A N 1
ATOM 905 C CA . LEU A 1 123 ? 6.635 -11.484 -21.303 1.00 86.44 123 LEU A CA 1
ATOM 906 C C . LEU A 1 123 ? 7.613 -10.310 -21.301 1.00 86.44 123 LEU A C 1
ATOM 908 O O . LEU A 1 123 ? 8.155 -9.955 -20.254 1.00 86.44 123 LEU A O 1
ATOM 912 N N . ALA A 1 124 ? 7.819 -9.682 -22.454 1.00 86.69 124 ALA A N 1
ATOM 913 C CA . ALA A 1 124 ? 8.674 -8.510 -22.587 1.00 86.69 124 ALA A CA 1
ATOM 914 C C . ALA A 1 124 ? 7.836 -7.237 -22.721 1.00 86.69 124 ALA A C 1
ATOM 916 O O . ALA A 1 124 ? 6.851 -7.208 -23.458 1.00 86.69 124 ALA A O 1
ATOM 917 N N . THR A 1 125 ? 8.243 -6.163 -22.051 1.00 78.31 125 THR A N 1
ATOM 918 C CA . THR A 1 125 ? 7.636 -4.835 -22.207 1.00 78.31 125 THR A CA 1
ATOM 919 C C . THR A 1 125 ? 8.688 -3.775 -22.425 1.00 78.31 125 THR A C 1
ATOM 921 O O . THR A 1 125 ? 9.833 -3.911 -21.997 1.00 78.31 125 THR A O 1
ATOM 924 N N . GLU A 1 126 ? 8.270 -2.705 -23.089 1.00 74.19 126 GLU A N 1
ATOM 925 C CA . GLU A 1 126 ? 9.108 -1.555 -23.392 1.00 74.19 126 GLU A CA 1
ATOM 926 C C . GLU A 1 126 ? 8.547 -0.330 -22.675 1.00 74.19 126 GLU A C 1
ATOM 928 O O . GLU A 1 126 ? 7.359 -0.021 -22.791 1.00 74.19 126 GLU A O 1
ATOM 933 N N . SER A 1 127 ? 9.410 0.390 -21.967 1.00 64.56 127 SER A N 1
ATOM 934 C CA . SER A 1 127 ? 9.128 1.740 -21.492 1.00 64.56 127 SER A CA 1
ATOM 935 C C . SER A 1 127 ? 10.172 2.705 -22.047 1.00 64.56 127 SER A C 1
ATOM 937 O O . SER A 1 127 ? 11.268 2.314 -22.451 1.00 64.56 127 SER A O 1
ATOM 939 N N . ARG A 1 128 ? 9.806 3.980 -22.173 1.00 60.28 128 ARG A N 1
ATOM 940 C CA . ARG A 1 128 ? 10.728 5.029 -22.617 1.00 60.28 128 ARG A CA 1
ATOM 941 C C . ARG A 1 128 ? 11.184 5.812 -21.402 1.00 60.28 128 ARG A C 1
ATOM 943 O O . ARG A 1 128 ? 10.350 6.305 -20.648 1.00 60.28 128 ARG A O 1
ATOM 950 N N . SER A 1 129 ? 12.495 5.933 -21.233 1.00 53.28 129 SER A N 1
ATOM 951 C CA . SER A 1 129 ? 13.074 6.846 -20.260 1.00 53.28 129 SER A CA 1
ATOM 952 C C . SER A 1 129 ? 12.937 8.296 -20.737 1.00 53.28 129 SER A C 1
ATOM 954 O O . SER A 1 129 ? 12.694 8.581 -21.913 1.00 53.28 129 SER A O 1
ATOM 956 N N . VAL A 1 130 ? 13.137 9.223 -19.806 1.00 41.66 130 VAL A N 1
ATOM 957 C CA . VAL A 1 130 ? 13.057 10.681 -19.998 1.00 41.66 130 VAL A CA 1
ATOM 958 C C . VAL A 1 130 ? 14.062 11.187 -21.047 1.00 41.66 130 VAL A C 1
ATOM 960 O O . VAL A 1 130 ? 13.797 12.162 -21.743 1.00 41.66 130 VAL A O 1
ATOM 963 N N . GLU A 1 131 ? 15.188 10.489 -21.219 1.00 53.62 131 GLU A N 1
ATOM 964 C CA . GLU A 1 131 ? 16.236 10.780 -22.213 1.00 53.62 131 GLU A CA 1
ATOM 965 C C . GLU A 1 131 ? 15.913 10.207 -23.607 1.00 53.62 131 GLU A C 1
ATOM 967 O O . GLU A 1 131 ? 16.724 10.290 -24.528 1.00 53.62 131 GLU A O 1
ATOM 972 N N . GLY A 1 132 ? 14.740 9.585 -23.768 1.00 55.69 132 GLY A N 1
ATOM 973 C CA . GLY A 1 132 ? 14.313 8.918 -24.997 1.00 55.69 132 GLY A CA 1
ATOM 974 C C . GLY A 1 132 ? 14.922 7.529 -25.209 1.00 55.69 132 GLY A C 1
ATOM 975 O O . GLY A 1 132 ? 14.644 6.907 -26.235 1.00 55.69 132 GLY A O 1
ATOM 976 N N . ARG A 1 133 ? 15.718 7.029 -24.253 1.00 63.94 133 ARG A N 1
ATOM 977 C CA . ARG A 1 133 ? 16.303 5.676 -24.282 1.00 63.94 133 ARG A CA 1
ATOM 978 C C . ARG A 1 133 ? 15.219 4.669 -23.926 1.00 63.94 133 ARG A C 1
ATOM 980 O O . ARG A 1 133 ? 14.417 4.938 -23.028 1.00 63.94 133 ARG A O 1
ATOM 98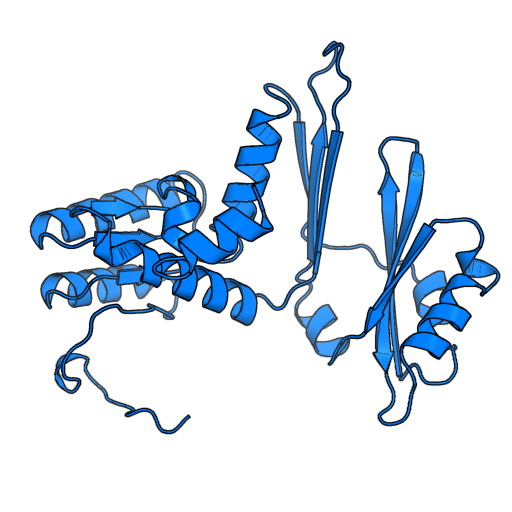7 N N . ARG A 1 134 ? 15.138 3.537 -24.619 1.00 68.56 134 ARG A N 1
ATOM 988 C CA . ARG A 1 134 ? 14.129 2.534 -24.276 1.00 68.56 134 ARG A CA 1
ATOM 989 C C . ARG A 1 134 ? 14.716 1.621 -23.205 1.00 68.56 134 ARG A C 1
ATOM 991 O O . ARG A 1 134 ? 15.905 1.320 -23.176 1.00 68.56 134 ARG A O 1
ATOM 998 N N . GLN A 1 135 ? 13.869 1.226 -22.273 1.00 79.06 135 GLN A N 1
ATOM 999 C CA . GLN A 1 135 ? 14.180 0.246 -21.249 1.00 79.06 135 GLN A CA 1
ATOM 1000 C C . GLN A 1 135 ? 13.282 -0.958 -21.505 1.00 79.06 135 GLN A C 1
ATOM 1002 O O . GLN A 1 135 ? 12.071 -0.810 -21.696 1.00 79.06 135 GLN A O 1
ATOM 1007 N N . ARG A 1 136 ? 13.874 -2.151 -21.513 1.00 84.75 136 ARG A N 1
ATOM 1008 C CA . ARG A 1 136 ? 13.140 -3.408 -21.642 1.00 84.75 136 ARG A CA 1
ATOM 1009 C C . ARG A 1 136 ? 13.092 -4.137 -20.318 1.00 84.75 136 ARG A C 1
ATOM 1011 O O . ARG A 1 136 ? 14.111 -4.296 -19.647 1.00 84.75 136 ARG A O 1
ATOM 1018 N N . TYR A 1 137 ? 11.906 -4.620 -19.984 1.00 85.81 137 TYR A N 1
ATOM 1019 C CA . TYR A 1 137 ? 11.676 -5.485 -18.836 1.00 85.81 137 TYR A CA 1
ATOM 1020 C C . TYR A 1 137 ? 11.156 -6.824 -19.350 1.00 85.81 137 TYR A C 1
ATOM 1022 O O . TYR A 1 137 ? 10.122 -6.876 -20.018 1.00 85.81 137 TYR A O 1
ATOM 1030 N N . VAL A 1 138 ? 11.882 -7.900 -19.062 1.00 89.25 138 VAL A N 1
ATOM 1031 C CA . VAL A 1 138 ? 11.591 -9.254 -19.542 1.00 89.25 138 VAL A CA 1
ATOM 1032 C C . VAL A 1 138 ? 11.296 -10.142 -18.348 1.00 89.25 138 VAL A C 1
ATOM 1034 O O . VAL A 1 138 ? 12.130 -10.312 -17.468 1.00 89.25 138 VAL A O 1
ATOM 1037 N N . TYR A 1 139 ? 10.101 -10.708 -18.307 1.00 88.38 139 TYR A N 1
ATOM 1038 C CA . TYR A 1 139 ? 9.643 -11.566 -17.223 1.00 88.38 139 TYR A CA 1
ATOM 1039 C C . TYR A 1 139 ? 9.659 -12.987 -17.736 1.00 88.38 139 TYR A C 1
ATOM 1041 O O . TYR A 1 139 ? 9.094 -13.237 -18.796 1.00 88.38 139 TYR A O 1
ATOM 1049 N N . VAL A 1 140 ? 10.312 -13.890 -17.014 1.00 92.81 140 VAL A N 1
ATOM 1050 C CA . VAL A 1 140 ? 10.515 -15.271 -17.458 1.00 92.81 140 VAL A CA 1
ATOM 1051 C C . VAL A 1 140 ? 9.957 -16.241 -16.433 1.00 92.81 140 VAL A C 1
ATOM 1053 O O . VAL A 1 140 ? 10.356 -16.240 -15.269 1.00 92.81 140 VAL A O 1
ATOM 1056 N N . GLU A 1 141 ? 9.022 -17.079 -16.862 1.00 93.62 141 GLU A N 1
ATOM 1057 C CA . GLU A 1 141 ? 8.698 -18.303 -16.140 1.00 93.62 141 GLU A CA 1
ATOM 1058 C C . GLU A 1 141 ? 9.707 -19.362 -16.578 1.00 93.62 141 GLU A C 1
ATOM 1060 O O . GLU A 1 141 ? 9.826 -19.664 -17.765 1.00 93.62 141 GLU A O 1
ATOM 1065 N N . LEU A 1 142 ? 10.475 -19.889 -15.629 1.00 93.31 142 LEU A N 1
ATOM 1066 C CA . LEU A 1 142 ? 11.575 -20.803 -15.913 1.00 93.31 142 LEU A CA 1
ATOM 1067 C C . LEU A 1 142 ? 11.143 -22.264 -15.828 1.00 93.31 142 LEU A C 1
ATOM 1069 O O . LEU A 1 142 ? 10.289 -22.641 -15.021 1.00 93.31 142 LEU A O 1
ATOM 1073 N N . GLU A 1 143 ? 11.803 -23.109 -16.614 1.00 92.00 143 GLU A N 1
ATOM 1074 C CA . GLU A 1 143 ? 11.728 -24.550 -16.411 1.00 92.00 143 GLU A CA 1
ATOM 1075 C C . GLU A 1 143 ? 12.380 -24.957 -15.085 1.00 92.00 143 GLU A C 1
ATOM 1077 O O . GLU A 1 143 ? 13.308 -24.315 -14.595 1.00 92.00 143 GLU A O 1
ATOM 1082 N N . SER A 1 144 ? 11.919 -26.064 -14.500 1.00 85.19 144 SER A N 1
ATOM 1083 C CA . SER A 1 144 ? 12.287 -26.491 -13.138 1.00 85.19 144 SER A CA 1
ATOM 1084 C C . SER A 1 144 ? 13.790 -26.710 -12.909 1.00 85.19 144 SER A C 1
ATOM 1086 O O . SER A 1 144 ? 14.228 -26.760 -11.763 1.00 85.19 144 SER A O 1
ATOM 1088 N N . SER A 1 145 ? 14.569 -26.866 -13.980 1.00 86.75 145 SER A N 1
ATOM 1089 C CA . SER A 1 145 ? 16.017 -27.089 -13.958 1.00 86.75 145 SER A CA 1
ATOM 1090 C C . SER A 1 145 ? 16.830 -25.945 -14.577 1.00 86.75 145 SER A C 1
ATOM 1092 O O . SER A 1 145 ? 18.027 -26.119 -14.794 1.00 86.75 145 SER A O 1
ATOM 1094 N N . ALA A 1 146 ? 16.201 -24.823 -14.933 1.00 90.00 146 ALA A N 1
ATOM 1095 C CA . ALA A 1 146 ? 16.879 -23.716 -15.599 1.00 90.00 146 ALA A CA 1
ATOM 1096 C C . ALA A 1 146 ? 17.619 -22.810 -14.602 1.00 90.00 146 ALA A C 1
ATOM 1098 O O . ALA A 1 146 ? 17.132 -22.533 -13.505 1.00 90.00 146 ALA A O 1
ATOM 1099 N N . ASP A 1 147 ? 18.796 -22.331 -15.006 1.00 92.19 147 ASP A N 1
ATOM 1100 C CA . ASP A 1 147 ? 19.578 -21.355 -14.248 1.00 92.19 147 ASP A CA 1
ATOM 1101 C C . ASP A 1 147 ? 19.187 -19.925 -14.648 1.00 92.19 147 ASP A C 1
ATOM 1103 O O . ASP A 1 147 ? 19.332 -19.524 -15.804 1.00 92.19 147 ASP A O 1
ATOM 1107 N N . VAL A 1 148 ? 18.722 -19.146 -13.669 1.00 89.00 148 VAL A N 1
ATOM 1108 C CA . VAL A 1 148 ? 18.311 -17.743 -13.836 1.00 89.00 148 VAL A CA 1
ATOM 1109 C C . VAL A 1 148 ? 19.449 -16.899 -14.409 1.00 89.00 148 VAL A C 1
ATOM 1111 O O . VAL A 1 148 ? 19.195 -16.032 -15.245 1.00 89.00 148 VAL A O 1
ATOM 1114 N N . ALA A 1 149 ? 20.692 -17.129 -13.967 1.00 92.12 149 ALA A N 1
ATOM 1115 C CA . ALA A 1 149 ? 21.832 -16.322 -14.391 1.00 92.12 149 ALA A CA 1
ATOM 1116 C C . ALA A 1 149 ? 22.158 -16.570 -15.868 1.00 92.12 149 ALA A C 1
ATOM 1118 O O . ALA A 1 149 ? 22.280 -15.616 -16.633 1.00 92.12 149 ALA A O 1
ATOM 1119 N N . ALA A 1 150 ? 22.204 -17.839 -16.280 1.00 93.19 150 ALA A N 1
ATOM 1120 C CA . ALA A 1 150 ? 22.408 -18.225 -17.673 1.00 93.19 150 ALA A CA 1
ATOM 1121 C C . ALA A 1 150 ? 21.290 -17.715 -18.599 1.00 93.19 150 ALA A C 1
ATOM 1123 O O . ALA A 1 150 ? 21.574 -17.206 -19.680 1.00 93.19 150 ALA A O 1
ATOM 1124 N N . VAL A 1 151 ? 20.025 -17.800 -18.172 1.00 94.19 151 VAL A N 1
ATOM 1125 C CA . VAL A 1 151 ? 18.884 -17.270 -18.942 1.00 94.19 151 VAL A CA 1
ATOM 1126 C C . VAL A 1 151 ? 18.948 -15.746 -19.055 1.00 94.19 151 VAL A C 1
ATOM 1128 O O . VAL A 1 151 ? 18.723 -15.198 -20.131 1.00 94.19 151 VAL A O 1
ATOM 1131 N N . THR A 1 152 ? 19.286 -15.054 -17.964 1.00 93.00 152 THR A N 1
ATOM 1132 C CA . THR A 1 152 ? 19.447 -13.592 -17.965 1.00 93.00 152 THR A CA 1
ATOM 1133 C C . THR A 1 152 ? 20.547 -13.162 -18.929 1.00 93.00 152 THR A C 1
ATOM 1135 O O . THR A 1 152 ? 20.339 -12.249 -19.726 1.00 93.00 152 THR A O 1
ATOM 1138 N N . ASP A 1 153 ? 21.693 -13.841 -18.886 1.00 94.00 153 ASP A N 1
ATOM 1139 C CA . ASP A 1 153 ? 22.828 -13.567 -19.764 1.00 94.00 153 ASP A CA 1
ATOM 1140 C C . ASP A 1 153 ? 22.479 -13.804 -21.240 1.00 94.00 153 ASP A C 1
ATOM 1142 O O . ASP A 1 153 ? 22.762 -12.952 -22.083 1.00 94.00 153 ASP A O 1
ATOM 1146 N N . ALA A 1 154 ? 21.785 -14.907 -21.539 1.00 94.00 154 ALA A N 1
ATOM 1147 C CA . ALA A 1 154 ? 21.329 -15.228 -22.886 1.00 94.00 154 ALA A CA 1
ATOM 1148 C C . ALA A 1 154 ? 20.357 -14.175 -23.443 1.00 94.00 154 ALA A C 1
ATOM 1150 O O . ALA A 1 154 ? 20.494 -13.773 -24.593 1.00 94.00 154 ALA A O 1
ATOM 1151 N N . ILE A 1 155 ? 19.412 -13.692 -22.629 1.00 93.19 155 ILE A N 1
ATOM 1152 C CA . ILE A 1 155 ? 18.450 -12.659 -23.041 1.00 93.19 155 ILE A CA 1
ATOM 1153 C C . ILE A 1 155 ? 19.146 -11.317 -23.276 1.00 93.19 155 ILE A C 1
ATOM 1155 O O . ILE A 1 155 ? 18.875 -10.661 -24.273 1.00 93.19 155 ILE A O 1
ATOM 1159 N N . VAL A 1 156 ? 20.043 -10.892 -22.381 1.00 92.12 156 VAL A N 1
ATOM 1160 C CA . VAL A 1 156 ? 20.720 -9.586 -22.496 1.00 92.12 156 VAL A CA 1
ATOM 1161 C C . VAL A 1 156 ? 21.663 -9.530 -23.705 1.00 92.12 156 VAL A C 1
ATOM 1163 O O . VAL A 1 156 ? 21.847 -8.458 -24.280 1.00 92.12 156 VAL A O 1
ATOM 1166 N N . HIS A 1 157 ? 22.234 -10.667 -24.113 1.00 91.56 157 HIS A N 1
ATOM 1167 C CA . HIS A 1 157 ? 23.138 -10.758 -25.264 1.00 91.56 157 HIS A CA 1
ATOM 1168 C C . HIS A 1 157 ? 22.461 -11.186 -26.574 1.00 91.56 157 HIS A C 1
ATOM 1170 O O . HIS A 1 157 ? 23.131 -11.248 -27.610 1.00 91.56 157 HIS A O 1
ATOM 1176 N N . ASP A 1 158 ? 21.158 -11.471 -26.564 1.00 92.19 158 ASP A N 1
ATOM 1177 C CA . ASP A 1 158 ? 20.420 -11.772 -27.786 1.00 92.19 158 ASP A CA 1
ATOM 1178 C C . ASP A 1 158 ? 20.356 -10.519 -28.690 1.00 92.19 158 ASP A C 1
ATOM 1180 O O . ASP A 1 158 ? 20.113 -9.414 -28.193 1.00 92.19 158 ASP A O 1
ATOM 1184 N N . PRO A 1 159 ? 20.568 -10.648 -30.017 1.00 89.44 159 PRO A N 1
ATOM 1185 C CA . PRO A 1 159 ? 20.589 -9.516 -30.943 1.00 89.44 159 PRO A CA 1
ATOM 1186 C C . PRO A 1 159 ? 19.369 -8.590 -30.892 1.00 89.44 159 PRO A C 1
ATOM 1188 O O . PRO A 1 159 ? 19.505 -7.411 -31.217 1.00 89.44 159 PRO A O 1
ATOM 1191 N N . LEU A 1 160 ? 18.197 -9.0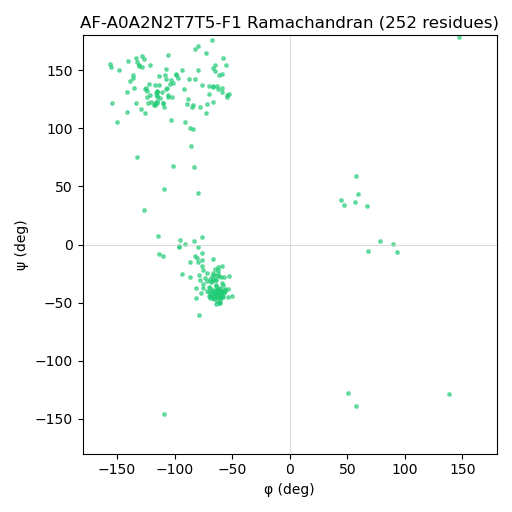95 -30.494 1.00 86.50 160 LEU A N 1
ATOM 1192 C CA . LEU A 1 160 ? 16.980 -8.295 -30.339 1.00 86.50 160 LEU A CA 1
ATOM 1193 C C . LEU A 1 160 ? 16.986 -7.432 -29.074 1.00 86.50 160 LEU A C 1
ATOM 1195 O O . LEU A 1 160 ? 16.163 -6.531 -28.960 1.00 86.50 160 LEU A O 1
ATOM 1199 N N . PHE A 1 161 ? 17.899 -7.680 -28.137 1.00 87.81 161 PHE A N 1
ATOM 1200 C CA . PHE A 1 161 ? 17.978 -6.974 -26.862 1.00 87.81 161 PHE A CA 1
ATOM 1201 C C . PHE A 1 161 ? 19.195 -6.045 -26.731 1.00 87.81 161 PHE A C 1
ATOM 1203 O O . PHE A 1 161 ? 19.221 -5.233 -25.809 1.00 87.81 161 PHE A O 1
ATOM 1210 N N . LEU A 1 162 ? 20.159 -6.111 -27.660 1.00 85.19 162 LEU A N 1
ATOM 1211 C CA . LEU A 1 162 ? 21.441 -5.383 -27.606 1.00 85.19 162 LEU A CA 1
ATOM 1212 C C . LEU A 1 162 ? 21.335 -3.854 -27.704 1.00 85.19 162 LEU A C 1
ATOM 1214 O O . LEU A 1 162 ? 22.243 -3.139 -27.280 1.00 85.19 162 LEU A O 1
ATOM 1218 N N . ASP A 1 163 ? 20.278 -3.348 -28.328 1.00 78.12 163 ASP A N 1
ATOM 1219 C CA . ASP A 1 163 ? 20.073 -1.925 -28.607 1.00 78.12 163 ASP A CA 1
ATOM 1220 C C . ASP A 1 163 ? 19.551 -1.136 -27.399 1.00 78.12 163 ASP A C 1
ATOM 1222 O O . ASP A 1 163 ? 19.630 0.092 -27.406 1.00 78.12 163 ASP A O 1
ATOM 1226 N N . GLU A 1 164 ? 19.056 -1.809 -26.357 1.00 76.75 164 GLU A N 1
ATOM 1227 C CA . GLU A 1 164 ? 18.403 -1.161 -25.219 1.00 76.75 164 GLU A CA 1
ATOM 1228 C C . GLU A 1 164 ? 18.773 -1.821 -23.887 1.00 76.75 164 GLU A C 1
ATOM 1230 O O . GLU A 1 164 ? 19.162 -2.987 -23.806 1.00 76.75 164 GLU A O 1
ATOM 1235 N N . GLN A 1 165 ? 18.620 -1.078 -22.791 1.00 80.12 165 GLN A N 1
ATOM 1236 C CA . GLN A 1 165 ? 18.911 -1.621 -21.469 1.00 80.12 165 GLN A CA 1
ATOM 1237 C C . GLN A 1 165 ? 17.820 -2.623 -21.064 1.00 80.12 165 GLN A C 1
ATOM 1239 O O . GLN A 1 165 ? 16.671 -2.247 -20.819 1.00 80.12 165 GLN A O 1
ATOM 1244 N N . THR A 1 166 ? 18.192 -3.899 -20.966 1.00 87.50 166 THR A N 1
ATOM 1245 C CA . THR A 1 166 ? 17.273 -5.008 -20.675 1.00 87.50 166 THR A CA 1
ATOM 1246 C C . THR A 1 166 ? 17.449 -5.509 -19.241 1.00 87.50 166 THR A C 1
ATOM 1248 O O . THR A 1 166 ? 18.563 -5.796 -18.810 1.00 87.50 166 THR A O 1
ATOM 1251 N N . GLN A 1 167 ? 16.349 -5.613 -18.492 1.00 87.88 167 GLN A N 1
ATOM 1252 C CA . GLN A 1 167 ? 16.300 -6.216 -17.156 1.00 87.88 167 GLN A CA 1
ATOM 1253 C C . GLN A 1 167 ? 15.425 -7.469 -17.176 1.00 87.88 167 GLN A C 1
ATOM 1255 O O . GLN A 1 167 ? 14.308 -7.432 -17.694 1.00 87.88 167 GLN A O 1
ATOM 1260 N N . VAL A 1 168 ? 15.922 -8.563 -16.595 1.00 88.94 168 VAL A N 1
ATOM 1261 C CA . VAL A 1 168 ? 15.255 -9.872 -16.598 1.00 88.94 168 VAL A CA 1
ATOM 1262 C C . VAL A 1 168 ? 14.771 -10.227 -15.191 1.00 88.94 168 VAL A C 1
ATOM 1264 O O . VAL A 1 168 ? 15.528 -10.129 -14.227 1.00 88.94 168 VAL A O 1
ATOM 1267 N N . PHE A 1 169 ? 13.512 -10.650 -15.074 1.00 87.81 169 PHE A N 1
ATOM 1268 C CA . PHE A 1 169 ? 12.841 -10.968 -13.814 1.00 87.81 169 PHE A CA 1
ATOM 1269 C C . PHE A 1 169 ? 12.269 -12.389 -13.856 1.00 87.81 169 PHE A C 1
ATOM 1271 O O . PHE A 1 169 ? 11.316 -12.636 -14.600 1.00 87.81 169 PHE A O 1
ATOM 1278 N N . PRO A 1 170 ? 12.786 -13.336 -13.058 1.00 88.31 170 PRO A N 1
ATOM 1279 C CA . PRO A 1 170 ? 12.160 -14.645 -12.929 1.00 88.31 170 PRO A CA 1
ATOM 1280 C C . PRO A 1 170 ? 10.834 -14.536 -12.162 1.00 88.31 170 PRO A C 1
ATOM 1282 O O . PRO A 1 170 ? 10.754 -13.864 -11.132 1.00 88.31 170 PRO A O 1
ATOM 1285 N N . VAL A 1 171 ? 9.793 -15.216 -12.645 1.00 85.00 171 VAL A N 1
ATOM 1286 C CA . VAL A 1 171 ? 8.461 -15.255 -12.018 1.00 85.00 171 VAL A CA 1
ATOM 1287 C C . VAL A 1 171 ? 7.946 -16.686 -11.881 1.00 85.00 171 VAL A C 1
ATOM 1289 O O . VAL A 1 171 ? 8.332 -17.579 -12.630 1.00 85.00 171 VAL A O 1
ATOM 1292 N N . HIS A 1 172 ? 7.055 -16.911 -10.912 1.00 81.62 172 HIS A N 1
ATOM 1293 C CA . HIS A 1 172 ? 6.485 -18.238 -10.653 1.00 81.62 172 HIS A CA 1
ATOM 1294 C C . HIS A 1 172 ? 5.427 -18.668 -11.673 1.00 81.62 172 HIS A C 1
ATOM 1296 O O . HIS A 1 172 ? 5.304 -19.857 -11.943 1.00 81.62 172 HIS A O 1
ATOM 1302 N N . SER A 1 173 ? 4.637 -17.725 -12.190 1.00 80.31 173 SER A N 1
ATOM 1303 C CA . SER A 1 173 ? 3.642 -17.992 -13.226 1.00 80.31 173 SER A CA 1
ATOM 1304 C C . SER A 1 173 ? 3.372 -16.735 -14.041 1.00 80.31 173 SER A C 1
ATOM 1306 O O . SER A 1 173 ? 2.938 -15.720 -13.486 1.00 80.31 173 SER A O 1
ATOM 1308 N N . LEU A 1 174 ? 3.595 -16.806 -15.354 1.00 78.00 174 LEU A N 1
ATOM 1309 C CA . LEU A 1 174 ? 3.227 -15.715 -16.256 1.00 78.00 174 LEU A CA 1
ATOM 1310 C C . LEU A 1 174 ? 1.730 -15.666 -16.504 1.00 78.00 174 LEU A C 1
ATOM 1312 O O . LEU A 1 174 ? 1.164 -14.583 -16.475 1.00 78.00 174 LEU A O 1
ATOM 1316 N N . ALA A 1 175 ? 1.065 -16.814 -16.616 1.00 75.88 175 ALA A N 1
ATOM 1317 C CA . ALA A 1 175 ? -0.391 -16.861 -16.714 1.00 75.88 175 ALA A CA 1
ATOM 1318 C C . ALA A 1 175 ? -1.073 -16.173 -15.517 1.00 75.88 175 ALA A C 1
ATOM 1320 O O . ALA A 1 175 ? -2.047 -15.452 -15.705 1.00 75.88 175 ALA A O 1
ATOM 1321 N N . ALA A 1 176 ? -0.548 -16.336 -14.295 1.00 67.75 176 ALA A N 1
ATOM 1322 C CA . ALA A 1 176 ? -1.045 -15.606 -13.129 1.00 67.75 176 ALA A CA 1
ATOM 1323 C C . ALA A 1 176 ? -0.769 -14.099 -13.231 1.00 67.75 176 ALA A C 1
ATOM 1325 O O . ALA A 1 176 ? -1.634 -13.309 -12.873 1.00 67.75 176 ALA A O 1
ATOM 1326 N N . LEU A 1 177 ? 0.399 -13.701 -13.749 1.00 64.69 177 LEU A N 1
ATOM 1327 C CA . LEU A 1 177 ? 0.775 -12.299 -13.953 1.00 64.69 177 LEU A CA 1
ATOM 1328 C C . LEU A 1 177 ? -0.069 -11.611 -15.045 1.00 64.69 177 LEU A C 1
ATOM 1330 O O . LEU A 1 177 ? -0.469 -10.458 -14.887 1.00 64.69 177 LEU A O 1
ATOM 1334 N N . GLU A 1 178 ? -0.363 -12.316 -16.136 1.00 66.31 178 GLU A N 1
ATOM 1335 C CA . GLU A 1 178 ? -1.157 -11.844 -17.273 1.00 66.31 178 GLU A CA 1
ATOM 1336 C C . GLU A 1 178 ? -2.657 -11.852 -16.971 1.00 66.31 178 GLU A C 1
ATOM 1338 O O . GLU A 1 178 ? -3.343 -10.880 -17.279 1.00 66.31 178 GLU A O 1
ATOM 1343 N N . ALA A 1 179 ? -3.166 -12.898 -16.309 1.00 54.75 179 ALA A N 1
ATOM 1344 C CA . ALA A 1 179 ? -4.552 -12.948 -15.837 1.00 54.75 179 ALA A CA 1
ATOM 1345 C C . ALA A 1 179 ? -4.827 -11.882 -14.766 1.00 54.75 179 ALA A C 1
ATOM 1347 O O . ALA A 1 179 ? -5.944 -11.374 -14.670 1.00 54.75 179 ALA A O 1
ATOM 1348 N N . ALA A 1 180 ? -3.801 -11.526 -13.989 1.00 50.28 180 ALA A N 1
ATOM 1349 C CA . ALA A 1 180 ? -3.811 -10.400 -13.070 1.00 50.28 180 ALA A CA 1
ATOM 1350 C C . ALA A 1 180 ? -3.773 -9.045 -13.798 1.00 50.28 180 ALA A C 1
ATOM 1352 O O . ALA A 1 180 ? -4.441 -8.110 -13.374 1.00 50.28 180 ALA A O 1
ATOM 1353 N N . ASN A 1 181 ? -2.996 -8.895 -14.879 1.00 51.34 181 ASN A N 1
ATOM 1354 C CA . ASN A 1 181 ? -2.712 -7.596 -15.507 1.00 51.34 181 ASN A CA 1
ATOM 1355 C C . ASN A 1 181 ? -2.384 -6.503 -14.454 1.00 51.34 181 ASN A C 1
ATOM 1357 O O . ASN A 1 181 ? -2.839 -5.361 -14.535 1.00 51.34 181 ASN A O 1
ATOM 1361 N N . HIS A 1 182 ? -1.646 -6.881 -13.402 1.00 62.28 182 HIS A N 1
ATOM 1362 C CA . HIS A 1 182 ? -1.325 -6.031 -12.251 1.00 62.28 182 HIS A CA 1
ATOM 1363 C C . HIS A 1 182 ? 0.101 -5.488 -12.391 1.00 62.28 182 HIS A C 1
ATOM 1365 O O . HIS A 1 182 ? 1.034 -5.846 -11.669 1.00 62.28 182 HIS A O 1
ATOM 1371 N N . GLY A 1 183 ? 0.269 -4.627 -13.390 1.00 66.75 183 GLY A N 1
ATOM 1372 C CA . GLY 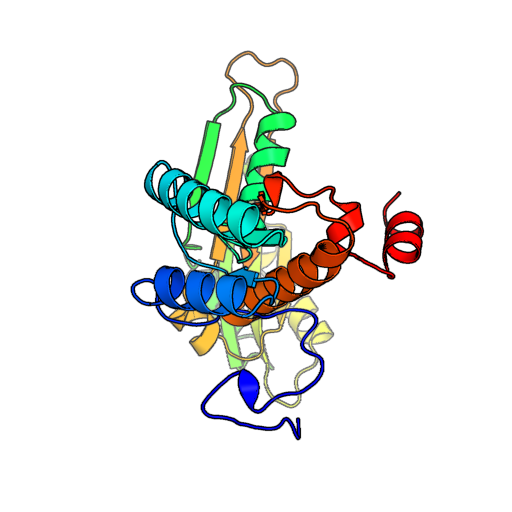A 1 183 ? 1.414 -3.737 -13.511 1.00 66.75 183 GLY A CA 1
ATOM 1373 C C . GLY A 1 183 ? 0.982 -2.311 -13.202 1.00 66.75 183 GLY A C 1
ATOM 1374 O O . GLY A 1 183 ? -0.169 -1.938 -13.426 1.00 66.75 183 GLY A O 1
ATOM 1375 N N . VAL A 1 184 ? 1.888 -1.491 -12.689 1.00 76.62 184 VAL A N 1
ATOM 1376 C CA . VAL A 1 184 ? 1.655 -0.053 -12.645 1.00 76.62 184 VAL A CA 1
ATOM 1377 C C . VAL A 1 184 ? 2.891 0.703 -13.085 1.00 76.62 184 VAL A C 1
ATOM 1379 O O . VAL A 1 184 ? 4.003 0.409 -12.652 1.00 76.62 184 VAL A O 1
ATOM 1382 N N . THR A 1 185 ? 2.667 1.692 -13.938 1.00 82.00 185 THR A N 1
ATOM 1383 C CA . THR A 1 185 ? 3.659 2.690 -14.307 1.00 82.00 185 THR A CA 1
ATOM 1384 C C . THR A 1 185 ? 3.170 4.042 -13.810 1.00 82.00 185 THR A C 1
ATOM 1386 O O . THR A 1 185 ? 2.076 4.472 -14.184 1.00 82.00 185 THR A O 1
ATOM 1389 N N . PHE A 1 186 ? 3.965 4.708 -12.973 1.00 83.38 186 PHE A N 1
ATOM 1390 C CA . PHE A 1 186 ? 3.786 6.111 -12.610 1.00 83.38 186 PHE A CA 1
ATOM 1391 C C . PHE A 1 186 ? 4.894 6.931 -13.227 1.00 83.38 186 PHE A C 1
ATOM 1393 O O . PHE A 1 186 ? 6.061 6.726 -12.905 1.00 83.38 186 PHE A O 1
ATOM 1400 N N . GLU A 1 187 ? 4.520 7.909 -14.033 1.00 86.12 187 GLU A N 1
ATOM 1401 C CA . GLU A 1 187 ? 5.457 8.910 -14.510 1.00 86.12 187 GLU A CA 1
ATOM 1402 C C . GLU A 1 187 ? 5.051 10.269 -13.950 1.00 86.12 187 GLU A C 1
ATOM 1404 O O . GLU A 1 187 ? 3.916 10.708 -14.130 1.00 86.12 187 GLU A O 1
ATOM 1409 N N . ARG A 1 188 ? 5.962 10.938 -13.242 1.00 88.69 188 ARG A N 1
ATOM 1410 C CA . ARG A 1 188 ? 5.810 12.325 -12.796 1.00 88.69 188 ARG A CA 1
ATOM 1411 C C . ARG A 1 188 ? 6.782 13.184 -13.577 1.00 88.69 188 ARG A C 1
ATOM 1413 O O . ARG A 1 188 ? 7.981 12.974 -13.461 1.00 88.69 188 ARG A O 1
ATOM 1420 N N . ARG A 1 189 ? 6.279 14.189 -14.288 1.00 86.69 189 ARG A N 1
ATOM 1421 C CA . ARG A 1 189 ? 7.089 15.195 -14.986 1.00 86.69 189 ARG A CA 1
ATOM 1422 C C . ARG A 1 189 ? 6.886 16.561 -14.348 1.00 86.69 189 ARG A C 1
ATOM 1424 O O . ARG A 1 189 ? 5.751 16.907 -14.022 1.00 86.69 189 ARG A O 1
ATOM 1431 N N . ALA A 1 190 ? 7.962 17.322 -14.167 1.00 87.94 190 ALA A N 1
ATOM 1432 C CA . ALA A 1 190 ? 7.906 18.696 -13.678 1.00 87.94 190 ALA A CA 1
ATOM 1433 C C . ALA A 1 190 ? 7.038 19.595 -14.576 1.00 87.94 190 ALA A C 1
ATOM 1435 O O . ALA A 1 190 ? 6.734 19.264 -15.725 1.00 87.94 190 ALA A O 1
ATOM 1436 N N . ALA A 1 191 ? 6.598 20.727 -14.026 1.00 86.12 191 ALA A N 1
ATOM 1437 C CA . ALA A 1 191 ? 5.796 21.683 -14.775 1.00 86.12 191 ALA A CA 1
ATOM 1438 C C . ALA A 1 191 ? 6.607 22.286 -15.941 1.00 86.12 191 ALA A C 1
ATOM 1440 O O . ALA A 1 191 ? 7.822 22.462 -15.819 1.00 86.12 191 ALA A O 1
ATOM 1441 N N . PRO A 1 192 ? 5.960 22.661 -17.060 1.00 78.31 192 PRO A N 1
ATOM 1442 C CA . PRO A 1 192 ? 6.632 23.405 -18.119 1.00 78.31 192 PRO A CA 1
ATOM 1443 C C . PRO A 1 192 ? 7.282 24.683 -17.569 1.00 78.31 192 PRO A C 1
ATOM 1445 O O . PRO A 1 192 ? 6.614 25.489 -16.923 1.00 78.31 192 PRO A O 1
ATOM 1448 N N . GLY A 1 193 ? 8.576 24.869 -17.835 1.00 76.38 193 GLY A N 1
ATOM 1449 C CA . GLY A 1 193 ? 9.349 26.014 -17.338 1.00 76.38 193 GLY A CA 1
ATOM 1450 C C . GLY A 1 193 ? 10.015 25.806 -15.973 1.00 76.38 193 GLY A C 1
ATOM 1451 O O . GLY A 1 193 ? 10.698 26.717 -15.507 1.00 76.38 193 GLY A O 1
ATOM 1452 N N . ASP A 1 194 ? 9.868 24.632 -15.350 1.00 78.69 194 ASP A N 1
ATOM 1453 C CA . ASP A 1 194 ? 10.671 24.255 -14.185 1.00 78.69 194 ASP A CA 1
ATOM 1454 C C . ASP A 1 194 ? 12.150 24.078 -14.595 1.00 78.69 194 ASP A C 1
ATOM 1456 O O . ASP A 1 194 ? 12.445 23.276 -15.488 1.00 78.69 194 ASP A O 1
ATOM 1460 N N . PRO A 1 195 ? 13.104 24.801 -13.977 1.00 76.38 195 PRO A N 1
ATOM 1461 C CA . PRO A 1 195 ? 14.511 24.744 -14.370 1.00 76.38 195 PRO A CA 1
ATOM 1462 C C . PRO A 1 195 ? 15.156 23.381 -14.087 1.00 76.38 195 PRO A C 1
ATOM 1464 O O . PRO A 1 195 ? 16.121 23.0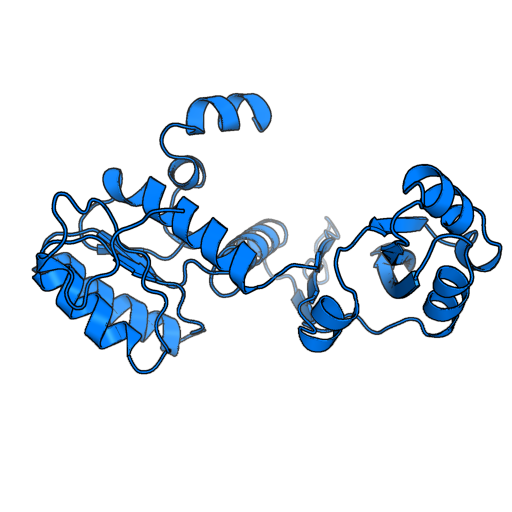18 -14.760 1.00 76.38 195 PRO A O 1
ATOM 1467 N N . GLY A 1 196 ? 14.629 22.618 -13.127 1.00 77.94 196 GLY A N 1
ATOM 1468 C CA . GLY A 1 196 ? 15.147 21.314 -12.732 1.00 77.94 196 GLY A CA 1
ATOM 1469 C C . GLY A 1 196 ? 14.810 20.189 -13.708 1.00 77.94 196 GLY A C 1
ATOM 1470 O O . GLY A 1 196 ? 15.482 19.163 -13.664 1.00 77.94 196 GLY A O 1
ATOM 1471 N N . HIS A 1 197 ? 13.806 20.368 -14.583 1.00 74.62 197 HIS A N 1
ATOM 1472 C CA . HIS A 1 197 ? 13.367 19.366 -15.572 1.00 74.62 197 HIS A CA 1
ATOM 1473 C C . HIS A 1 197 ? 13.192 17.955 -14.974 1.00 74.62 197 HIS A C 1
ATOM 1475 O O . HIS A 1 197 ? 13.458 16.945 -15.625 1.00 74.62 197 HIS A O 1
ATOM 1481 N N . ALA A 1 198 ? 12.766 17.882 -13.709 1.00 79.81 198 ALA A N 1
ATOM 1482 C CA . ALA A 1 198 ? 12.711 16.628 -12.977 1.00 79.81 198 ALA A CA 1
ATOM 1483 C C . ALA A 1 198 ? 11.655 15.693 -13.574 1.00 79.81 198 ALA A C 1
ATOM 1485 O O . ALA A 1 198 ? 10.518 16.095 -13.847 1.00 79.81 198 ALA A O 1
ATOM 1486 N N . ALA A 1 199 ? 12.021 14.426 -13.731 1.00 86.38 199 ALA A N 1
ATOM 1487 C CA . ALA A 1 199 ? 11.096 13.388 -14.130 1.00 86.38 199 ALA A CA 1
ATOM 1488 C C . ALA A 1 199 ? 11.389 12.093 -13.370 1.00 86.38 199 ALA A C 1
ATOM 1490 O O . ALA A 1 199 ? 12.535 11.660 -13.261 1.00 86.38 199 ALA A O 1
ATOM 1491 N N . PHE A 1 200 ? 10.334 11.501 -12.817 1.00 85.81 200 PHE A N 1
ATOM 1492 C CA . PHE A 1 200 ? 10.398 10.320 -11.966 1.00 85.81 200 PHE A CA 1
ATOM 1493 C C . PHE A 1 200 ? 9.515 9.229 -12.552 1.00 85.81 200 PHE A C 1
ATOM 1495 O O . PHE A 1 200 ? 8.353 9.479 -12.874 1.00 85.81 200 PHE A O 1
ATOM 1502 N N . LEU A 1 201 ? 10.064 8.022 -12.653 1.00 84.12 201 LEU A N 1
ATOM 1503 C CA . LEU A 1 201 ? 9.378 6.843 -13.160 1.00 84.12 201 LEU A CA 1
ATOM 1504 C C . LEU A 1 201 ? 9.378 5.765 -12.078 1.00 84.12 201 LEU A C 1
ATOM 1506 O O . LEU A 1 201 ? 10.426 5.425 -11.533 1.00 84.12 201 LEU A O 1
ATOM 1510 N N . LEU A 1 202 ? 8.205 5.215 -11.786 1.00 85.81 202 LEU A N 1
ATOM 1511 C CA . LEU A 1 202 ? 8.064 3.960 -11.062 1.00 85.81 202 LEU A CA 1
ATOM 1512 C C . LEU A 1 202 ? 7.392 2.967 -11.998 1.00 85.81 202 LEU A C 1
ATOM 1514 O O . LEU A 1 202 ? 6.269 3.207 -12.429 1.00 85.81 202 LEU A O 1
ATOM 1518 N N . GLU A 1 203 ? 8.044 1.844 -12.256 1.00 82.12 203 GLU A N 1
ATOM 1519 C CA . GLU A 1 203 ? 7.424 0.683 -12.879 1.00 82.12 203 GLU A CA 1
ATOM 1520 C C . GLU A 1 203 ? 7.435 -0.459 -11.868 1.00 82.12 203 GLU A C 1
ATOM 1522 O O . GLU A 1 203 ? 8.466 -0.757 -11.263 1.00 82.12 203 GLU A O 1
ATOM 1527 N N . ALA A 1 204 ? 6.277 -1.069 -11.640 1.00 78.69 204 ALA A N 1
ATOM 1528 C CA . ALA A 1 204 ? 6.142 -2.180 -10.716 1.00 78.69 204 ALA A CA 1
ATOM 1529 C C . ALA A 1 204 ? 5.231 -3.254 -11.298 1.00 78.69 204 ALA A C 1
ATOM 1531 O O . ALA A 1 204 ? 4.186 -2.963 -11.879 1.00 78.69 204 ALA A O 1
ATOM 1532 N N . ARG A 1 205 ? 5.608 -4.509 -11.063 1.00 76.06 205 ARG A N 1
ATOM 1533 C CA . ARG A 1 205 ? 4.758 -5.681 -11.268 1.00 76.06 205 ARG A CA 1
ATOM 1534 C C . ARG A 1 205 ? 4.707 -6.468 -9.982 1.00 76.06 205 ARG A C 1
ATOM 1536 O O . ARG A 1 205 ? 5.734 -6.644 -9.328 1.00 76.06 205 ARG A O 1
ATOM 1543 N N . TYR A 1 206 ? 3.511 -6.870 -9.592 1.00 74.62 206 TYR A N 1
ATOM 1544 C CA . TYR A 1 206 ? 3.285 -7.379 -8.252 1.00 74.62 206 TYR A CA 1
ATOM 1545 C C . TYR A 1 206 ? 2.058 -8.283 -8.209 1.00 74.62 206 TYR A C 1
ATOM 1547 O O . TYR A 1 206 ? 1.136 -8.157 -9.011 1.00 74.62 206 TYR A O 1
ATOM 1555 N N . ASP A 1 207 ? 2.046 -9.175 -7.224 1.00 77.31 207 ASP A N 1
ATOM 1556 C CA . ASP A 1 207 ? 0.826 -9.841 -6.784 1.00 77.31 207 ASP A CA 1
ATOM 1557 C C . ASP A 1 207 ? 0.042 -8.863 -5.897 1.00 77.31 207 ASP A C 1
ATOM 1559 O O . ASP A 1 207 ? 0.544 -8.398 -4.866 1.00 77.31 207 ASP A O 1
ATOM 1563 N N . GLU A 1 208 ? -1.171 -8.506 -6.324 1.00 79.38 208 GLU A N 1
ATOM 1564 C CA . GLU A 1 208 ? -2.005 -7.521 -5.634 1.00 79.38 208 GLU A CA 1
ATOM 1565 C C . GLU A 1 208 ? -2.375 -7.969 -4.216 1.00 79.38 208 GLU A C 1
ATOM 1567 O O . GLU A 1 208 ? -2.277 -7.174 -3.281 1.00 79.38 208 GLU A O 1
ATOM 1572 N N . ALA A 1 209 ? -2.757 -9.234 -4.035 1.00 84.62 209 ALA A N 1
ATOM 1573 C CA . ALA A 1 209 ? -3.172 -9.751 -2.738 1.00 84.62 209 ALA A CA 1
ATOM 1574 C C . ALA A 1 209 ? -1.987 -9.809 -1.771 1.00 84.62 209 ALA A C 1
ATOM 1576 O O . ALA A 1 209 ? -2.104 -9.421 -0.606 1.00 84.62 209 ALA A O 1
ATOM 1577 N N . TRP A 1 210 ? -0.825 -10.237 -2.261 1.00 87.75 210 TRP A N 1
ATOM 1578 C CA . TRP A 1 210 ? 0.392 -10.302 -1.466 1.00 87.75 210 TRP A CA 1
ATOM 1579 C C . TRP A 1 210 ? 0.876 -8.913 -1.049 1.00 87.75 210 TRP A C 1
ATOM 1581 O O . TRP A 1 210 ? 1.182 -8.694 0.127 1.00 87.75 210 TRP A O 1
ATOM 1591 N N . LEU A 1 211 ? 0.919 -7.952 -1.979 1.00 91.00 211 LEU A N 1
ATOM 1592 C CA . LEU A 1 211 ? 1.351 -6.590 -1.671 1.00 91.00 211 LEU A CA 1
ATOM 1593 C C . LEU A 1 211 ? 0.363 -5.899 -0.721 1.00 91.00 211 LEU A C 1
ATOM 1595 O O . LEU A 1 211 ? 0.798 -5.276 0.249 1.00 91.00 211 LEU A O 1
ATOM 1599 N N . ALA A 1 212 ? -0.945 -6.076 -0.926 1.00 93.31 212 ALA A N 1
ATOM 1600 C CA . ALA A 1 212 ? -1.961 -5.562 -0.014 1.00 93.31 212 ALA A CA 1
ATOM 1601 C C . ALA A 1 212 ? -1.795 -6.159 1.389 1.00 93.31 212 ALA A C 1
ATOM 1603 O O . ALA A 1 212 ? -1.699 -5.409 2.357 1.00 93.31 212 ALA A O 1
ATOM 1604 N N . ALA A 1 213 ? -1.655 -7.483 1.513 1.00 95.56 213 ALA A N 1
ATOM 1605 C CA . ALA A 1 213 ? -1.441 -8.140 2.802 1.00 95.56 213 ALA A CA 1
ATOM 1606 C C . ALA A 1 213 ? -0.175 -7.630 3.512 1.00 95.56 213 ALA A C 1
ATOM 1608 O O . ALA A 1 213 ? -0.192 -7.388 4.721 1.00 95.56 213 ALA A O 1
ATOM 1609 N N . ARG A 1 214 ? 0.921 -7.401 2.774 1.00 95.94 214 ARG A N 1
ATOM 1610 C CA . ARG A 1 214 ? 2.143 -6.811 3.342 1.00 95.94 214 ARG A CA 1
ATOM 1611 C C . ARG A 1 214 ? 1.921 -5.404 3.877 1.00 95.94 214 ARG A C 1
ATOM 1613 O O . ARG A 1 214 ? 2.416 -5.097 4.962 1.00 95.94 214 ARG A O 1
ATOM 1620 N N . MET A 1 215 ? 1.194 -4.567 3.143 1.00 97.19 215 MET A N 1
ATOM 1621 C CA . MET A 1 215 ? 0.902 -3.203 3.580 1.00 97.19 215 MET A CA 1
ATOM 1622 C C . MET A 1 215 ? -0.068 -3.168 4.757 1.00 97.19 215 MET A C 1
ATOM 1624 O O . MET A 1 215 ? 0.146 -2.391 5.686 1.00 9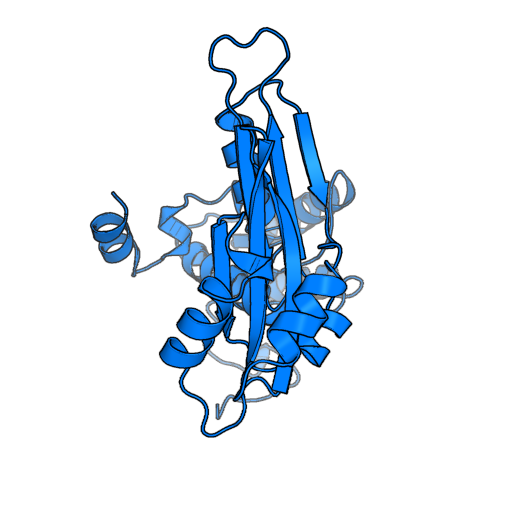7.19 215 MET A O 1
ATOM 1628 N N . MET A 1 216 ? -1.051 -4.066 4.793 1.00 98.25 216 MET A N 1
ATOM 1629 C CA . MET A 1 216 ? -1.935 -4.240 5.943 1.00 98.25 216 MET A CA 1
ATOM 1630 C C . MET A 1 216 ? -1.157 -4.670 7.196 1.00 98.25 216 MET A C 1
ATOM 1632 O O . MET A 1 216 ? -1.366 -4.118 8.273 1.00 98.25 216 MET A O 1
ATOM 1636 N N . LEU A 1 217 ? -0.200 -5.595 7.071 1.00 97.12 217 LEU A N 1
ATOM 1637 C CA . LEU A 1 217 ? 0.676 -5.985 8.183 1.00 97.12 217 LEU A CA 1
ATOM 1638 C C . LEU A 1 217 ? 1.565 -4.827 8.659 1.00 97.12 217 LEU A C 1
ATOM 1640 O O . LEU A 1 217 ? 1.75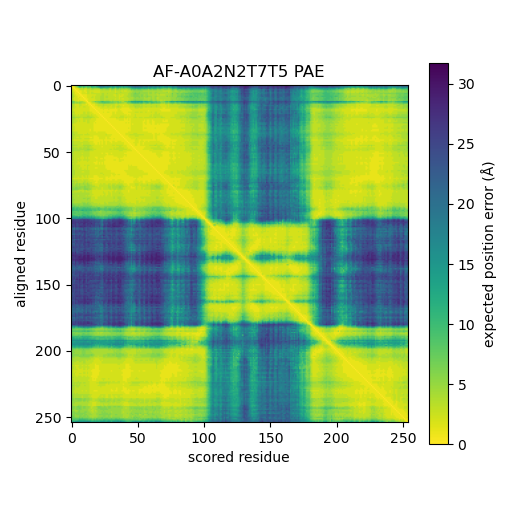0 -4.648 9.861 1.00 97.12 217 LEU A O 1
ATOM 1644 N N . ALA A 1 218 ? 2.113 -4.031 7.738 1.00 96.81 218 ALA A N 1
ATOM 1645 C CA . ALA A 1 218 ? 2.898 -2.846 8.085 1.00 96.81 218 ALA A CA 1
ATOM 1646 C C . ALA A 1 218 ? 2.044 -1.786 8.805 1.00 96.81 218 ALA A C 1
ATOM 1648 O O . ALA A 1 218 ? 2.464 -1.231 9.817 1.00 96.81 218 ALA A O 1
ATOM 1649 N N . ALA A 1 219 ? 0.816 -1.559 8.340 1.00 97.94 219 ALA A N 1
ATOM 1650 C CA . ALA A 1 219 ? -0.154 -0.701 9.011 1.00 97.94 219 ALA A CA 1
ATOM 1651 C C . ALA A 1 219 ? -0.523 -1.219 10.409 1.00 97.94 219 ALA A C 1
ATOM 1653 O O . ALA A 1 219 ? -0.593 -0.433 11.351 1.00 97.94 219 ALA A O 1
ATOM 1654 N N . ALA A 1 220 ? -0.693 -2.534 10.572 1.00 97.44 220 ALA A N 1
ATOM 1655 C CA . ALA A 1 220 ? -0.998 -3.128 11.869 1.00 97.44 220 ALA A CA 1
ATOM 1656 C C . ALA A 1 220 ? 0.117 -2.876 12.895 1.00 97.44 220 ALA A C 1
ATOM 1658 O O . ALA A 1 220 ? -0.169 -2.553 14.044 1.00 97.44 220 ALA A O 1
ATOM 1659 N N . ARG A 1 221 ? 1.388 -2.919 12.470 1.00 96.12 221 ARG A N 1
ATOM 1660 C CA . ARG A 1 221 ? 2.538 -2.567 13.327 1.00 96.12 221 ARG A CA 1
ATOM 1661 C C . ARG A 1 221 ? 2.526 -1.115 13.797 1.00 96.12 221 ARG A C 1
ATOM 1663 O O . ARG A 1 221 ? 3.120 -0.820 14.829 1.00 96.12 221 ARG A O 1
ATOM 1670 N N . ALA A 1 222 ? 1.870 -0.219 13.060 1.00 96.12 222 ALA A N 1
ATOM 1671 C CA . ALA A 1 222 ? 1.764 1.182 13.438 1.00 96.12 222 ALA A CA 1
ATOM 1672 C C . ALA A 1 222 ? 0.697 1.422 14.519 1.00 96.12 222 ALA A C 1
ATOM 1674 O O . ALA A 1 222 ? 0.833 2.378 15.278 1.00 96.12 222 ALA A O 1
ATOM 1675 N N . LEU A 1 223 ? -0.329 0.563 14.623 1.00 95.94 223 LEU A N 1
ATOM 1676 C CA . LEU A 1 223 ? -1.488 0.755 15.510 1.00 95.94 223 LEU A CA 1
ATOM 1677 C C . LEU A 1 223 ? -1.136 1.103 16.968 1.00 95.94 223 LEU A C 1
ATOM 1679 O O . LEU A 1 223 ? -1.743 2.045 17.480 1.00 95.94 223 LEU A O 1
ATOM 1683 N N . PRO A 1 224 ? -0.162 0.448 17.639 1.00 93.44 224 PRO A N 1
ATOM 1684 C CA . PRO A 1 224 ? 0.164 0.757 19.036 1.00 93.44 224 PRO A CA 1
ATOM 1685 C C . PRO A 1 224 ? 0.671 2.189 19.259 1.00 93.44 224 PRO A C 1
ATOM 1687 O O . PRO A 1 224 ? 0.646 2.690 20.380 1.00 93.44 224 PRO A O 1
ATOM 1690 N N . PHE A 1 225 ? 1.137 2.855 18.200 1.00 91.88 225 PHE A N 1
ATOM 1691 C CA . PHE A 1 225 ? 1.677 4.214 18.249 1.00 91.88 225 PHE A CA 1
ATOM 1692 C C . PHE A 1 225 ? 0.642 5.284 17.879 1.00 91.88 225 PHE A C 1
ATOM 1694 O O . PHE A 1 225 ? 0.961 6.475 17.882 1.00 91.88 225 PHE A O 1
ATOM 1701 N N . LEU A 1 226 ? -0.585 4.882 17.540 1.00 95.50 226 LEU A N 1
ATOM 1702 C CA . LEU A 1 226 ? -1.638 5.780 17.082 1.00 95.50 226 LEU A CA 1
ATOM 1703 C C . LEU A 1 226 ? -2.606 6.131 18.208 1.00 95.50 226 LEU A C 1
ATOM 1705 O O . LEU A 1 226 ? -2.918 5.329 19.084 1.00 95.50 226 LEU A O 1
ATOM 1709 N N . GLN A 1 227 ? -3.104 7.364 18.158 1.00 97.06 227 GLN A N 1
ATOM 1710 C CA . GLN A 1 227 ? -4.225 7.786 18.988 1.00 97.06 227 GLN A CA 1
ATOM 1711 C C . GLN A 1 227 ? -5.542 7.293 18.379 1.00 97.06 227 GLN A C 1
ATOM 1713 O O . GLN A 1 227 ? -5.583 6.801 17.253 1.00 97.06 227 GLN A O 1
ATOM 1718 N N . ALA A 1 228 ? -6.637 7.435 19.124 1.00 98.38 228 ALA A N 1
ATOM 1719 C CA . ALA A 1 228 ? -7.953 7.096 18.603 1.00 98.38 228 ALA A CA 1
ATOM 1720 C C . ALA A 1 228 ? -8.277 7.913 17.341 1.00 98.38 228 ALA A C 1
ATOM 1722 O O . ALA A 1 228 ? -8.135 9.138 17.332 1.00 98.38 228 ALA A O 1
ATOM 1723 N N . GLY A 1 229 ? -8.738 7.242 16.288 1.00 98.50 229 GLY A N 1
ATOM 1724 C CA . GLY A 1 229 ? -9.018 7.870 15.000 1.00 98.50 229 GLY A CA 1
ATOM 1725 C C . GLY A 1 229 ? -8.754 6.945 13.815 1.00 98.50 229 GLY A C 1
ATOM 1726 O O . GLY A 1 229 ? -8.333 5.810 13.997 1.00 98.50 229 GLY A O 1
ATOM 1727 N N . ALA A 1 230 ? -9.016 7.431 12.597 1.00 98.56 230 ALA A N 1
ATOM 1728 C CA . ALA A 1 230 ? -8.789 6.673 11.372 1.00 98.56 230 ALA A CA 1
ATOM 1729 C C . ALA A 1 230 ? -7.707 7.354 10.536 1.00 98.56 230 ALA A C 1
ATOM 1731 O O . ALA A 1 230 ? -7.774 8.559 10.279 1.00 98.56 230 ALA A O 1
ATOM 1732 N N . TYR A 1 231 ? -6.740 6.564 10.091 1.00 98.56 231 TYR A N 1
ATOM 1733 C CA . TYR A 1 231 ? -5.533 7.007 9.408 1.00 98.56 231 TYR A CA 1
ATOM 1734 C C . TYR A 1 231 ? -5.431 6.287 8.069 1.00 98.56 231 TYR A C 1
ATOM 1736 O O . TYR A 1 231 ? -5.625 5.087 7.995 1.00 98.56 231 TYR A O 1
ATOM 1744 N N . SER A 1 232 ? -5.126 6.990 6.994 1.00 97.81 232 SER A N 1
ATOM 1745 C CA . SER A 1 232 ? -4.594 6.365 5.784 1.00 97.81 232 SER A CA 1
ATOM 1746 C C . SER A 1 232 ? -3.093 6.155 5.949 1.00 97.81 232 SER A C 1
ATOM 1748 O O . SER A 1 232 ? -2.485 6.761 6.832 1.00 97.81 232 SER A O 1
ATOM 1750 N N . LEU A 1 233 ? -2.458 5.388 5.060 1.00 96.75 233 LEU A N 1
ATOM 1751 C CA . LEU A 1 233 ? -0.995 5.279 5.084 1.00 96.75 233 LEU A CA 1
ATOM 1752 C C . LEU A 1 233 ? -0.291 6.641 4.955 1.00 96.75 233 LEU A C 1
ATOM 1754 O O . LEU A 1 233 ? 0.800 6.796 5.488 1.00 96.75 233 LEU A O 1
ATOM 1758 N N . LEU A 1 234 ? -0.913 7.627 4.293 1.00 95.00 234 LEU A N 1
ATOM 1759 C CA . LEU A 1 234 ? -0.368 8.983 4.154 1.00 95.00 234 LEU A CA 1
ATOM 1760 C C . LEU A 1 234 ? -0.316 9.744 5.486 1.00 95.00 234 LEU A C 1
ATOM 1762 O O . LEU A 1 234 ? 0.522 10.623 5.654 1.00 95.00 234 LEU A O 1
ATOM 1766 N N . ASP A 1 235 ? -1.197 9.411 6.431 1.00 96.19 235 ASP A N 1
ATOM 1767 C CA . ASP A 1 235 ? -1.219 10.038 7.755 1.00 96.19 235 ASP A CA 1
ATOM 1768 C C . ASP A 1 235 ? -0.187 9.411 8.712 1.00 96.19 235 ASP A C 1
ATOM 1770 O O . ASP A 1 235 ? 0.028 9.925 9.811 1.00 96.19 235 ASP A O 1
ATOM 1774 N N . LEU A 1 236 ? 0.429 8.285 8.328 1.00 95.19 236 LEU A N 1
ATOM 1775 C CA . LEU A 1 236 ? 1.361 7.543 9.169 1.00 95.19 236 LEU A CA 1
ATOM 1776 C C . LEU A 1 236 ? 2.806 8.004 8.931 1.00 95.19 236 LEU A C 1
ATOM 1778 O O . LEU A 1 236 ? 3.253 8.071 7.784 1.00 95.19 236 LEU A O 1
ATOM 1782 N N . PRO A 1 237 ? 3.596 8.243 9.994 1.00 91.44 237 PRO A N 1
ATOM 1783 C CA . PRO A 1 237 ? 5.036 8.416 9.850 1.00 91.44 237 PRO A CA 1
ATOM 1784 C C . PRO A 1 237 ? 5.667 7.161 9.214 1.00 91.44 237 PRO A C 1
ATOM 1786 O O . PRO A 1 237 ? 5.380 6.058 9.688 1.00 91.44 237 PRO A O 1
ATOM 1789 N N . PRO A 1 238 ? 6.577 7.277 8.224 1.00 89.50 238 PRO A N 1
ATOM 1790 C CA . PRO A 1 238 ? 7.183 6.112 7.567 1.00 89.50 238 PRO A CA 1
ATOM 1791 C C . PRO A 1 238 ? 7.832 5.122 8.543 1.00 89.50 238 PRO A C 1
ATOM 1793 O O . PRO A 1 238 ? 7.684 3.912 8.396 1.00 89.50 238 PRO A O 1
ATOM 1796 N N . GLY A 1 239 ? 8.482 5.628 9.597 1.00 91.06 239 GLY A N 1
ATOM 1797 C CA . GLY A 1 239 ? 9.086 4.797 10.642 1.00 91.06 239 GLY A CA 1
ATOM 1798 C C . GLY A 1 239 ? 8.080 3.949 11.434 1.00 91.06 239 GLY A C 1
ATOM 1799 O O . GLY A 1 239 ? 8.449 2.884 11.919 1.00 91.06 239 GLY A O 1
ATOM 1800 N N . ALA A 1 240 ? 6.815 4.371 11.549 1.00 92.19 240 ALA A N 1
ATOM 1801 C CA . ALA A 1 240 ? 5.793 3.631 12.296 1.00 92.19 240 ALA A CA 1
ATOM 1802 C C . ALA A 1 240 ? 5.393 2.317 11.602 1.00 92.19 240 ALA A C 1
ATOM 1804 O O . ALA A 1 240 ? 5.074 1.342 12.276 1.00 92.19 240 ALA A O 1
ATOM 1805 N N . LEU A 1 241 ? 5.480 2.259 10.268 1.00 94.06 241 LEU A N 1
ATOM 1806 C CA . LEU A 1 241 ? 5.170 1.060 9.473 1.00 94.06 241 LEU A CA 1
ATOM 1807 C C . LEU A 1 241 ? 6.136 -0.109 9.736 1.00 94.06 241 LEU A C 1
ATOM 1809 O O . LEU A 1 241 ? 5.812 -1.272 9.479 1.00 94.06 241 LEU A O 1
ATOM 1813 N N . TRP A 1 242 ? 7.322 0.194 10.266 1.00 93.12 242 TRP A N 1
ATOM 1814 C CA . TRP A 1 242 ? 8.329 -0.796 10.636 1.00 93.12 242 TRP A CA 1
ATOM 1815 C C . TRP A 1 242 ? 8.130 -1.350 12.053 1.00 93.12 242 TRP A C 1
ATOM 1817 O O . TRP A 1 242 ? 8.692 -2.396 12.376 1.00 93.12 242 TRP A O 1
ATOM 1827 N N . GLY A 1 243 ? 7.318 -0.697 12.893 1.00 89.94 243 GLY A N 1
ATOM 1828 C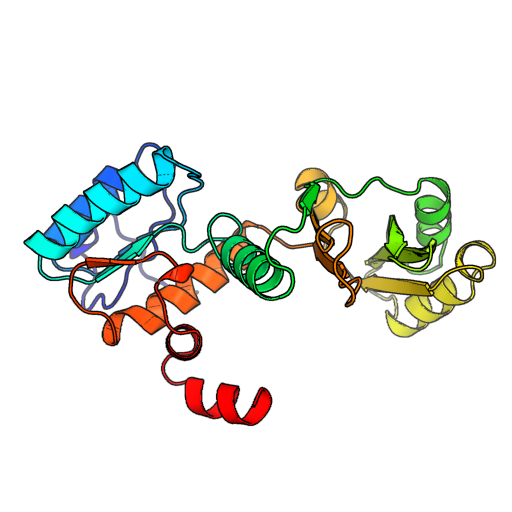 CA . GLY A 1 243 ? 7.133 -1.075 14.296 1.00 89.94 243 GLY A CA 1
ATOM 1829 C C . GLY A 1 243 ? 8.470 -1.241 15.023 1.00 89.94 243 GLY A C 1
ATOM 1830 O O . GLY A 1 243 ? 9.347 -0.383 14.943 1.00 89.94 243 GLY A O 1
ATOM 1831 N N . GLU A 1 244 ? 8.665 -2.383 15.680 1.00 88.25 244 GLU A N 1
ATOM 1832 C CA . GLU A 1 244 ? 9.915 -2.720 16.381 1.00 88.25 244 GLU A CA 1
ATOM 1833 C C . GLU A 1 244 ? 11.144 -2.807 15.458 1.00 88.25 244 GLU A C 1
ATOM 1835 O O . GLU A 1 244 ? 12.274 -2.626 15.906 1.00 88.25 244 GLU A O 1
ATOM 1840 N N . GLN A 1 245 ? 10.948 -3.030 14.153 1.00 89.81 245 GLN A N 1
ATOM 1841 C CA . GLN A 1 245 ? 12.037 -3.127 13.171 1.00 89.81 245 GLN A CA 1
ATOM 1842 C C . GLN A 1 245 ? 12.566 -1.756 12.737 1.00 89.81 245 GLN A C 1
ATOM 1844 O O . GLN A 1 245 ? 13.517 -1.678 11.961 1.00 89.81 245 GLN A O 1
ATOM 1849 N N . ARG A 1 246 ? 11.976 -0.665 13.240 1.00 91.94 246 ARG A N 1
ATOM 1850 C CA . ARG A 1 246 ? 12.315 0.702 12.844 1.00 91.94 246 ARG A CA 1
ATOM 1851 C C . ARG A 1 246 ? 13.805 1.011 12.971 1.00 91.94 246 ARG A C 1
ATOM 1853 O O . ARG A 1 246 ? 14.365 1.566 12.039 1.00 91.94 246 ARG A O 1
ATOM 1860 N N . ALA A 1 247 ? 14.455 0.637 14.073 1.00 92.56 247 ALA A N 1
ATOM 1861 C CA . ALA A 1 247 ? 15.877 0.936 14.272 1.00 92.56 247 ALA A CA 1
ATOM 1862 C C . ALA A 1 247 ? 16.779 0.239 13.235 1.00 92.56 247 ALA A C 1
ATOM 1864 O O . ALA A 1 247 ? 17.779 0.802 12.795 1.00 92.56 247 ALA A O 1
ATOM 1865 N N . ALA A 1 248 ? 16.418 -0.983 12.828 1.00 92.50 248 ALA A N 1
ATOM 1866 C CA . ALA A 1 248 ? 17.133 -1.702 11.780 1.00 92.50 248 ALA A CA 1
ATOM 1867 C C . ALA A 1 248 ? 16.913 -1.045 10.411 1.00 92.50 248 ALA A C 1
ATOM 1869 O O . ALA A 1 248 ? 17.879 -0.826 9.688 1.00 92.50 248 ALA A O 1
ATOM 1870 N N . ALA A 1 249 ? 15.668 -0.668 10.101 1.00 90.06 249 ALA A N 1
ATOM 1871 C CA . ALA A 1 249 ? 15.338 0.041 8.870 1.00 90.06 249 ALA A CA 1
ATOM 1872 C C . ALA A 1 249 ? 16.033 1.412 8.791 1.00 90.06 249 ALA A C 1
ATOM 1874 O O . ALA A 1 249 ? 16.595 1.752 7.758 1.00 90.06 249 ALA A O 1
ATOM 1875 N N . GLU A 1 250 ? 16.060 2.187 9.877 1.00 92.25 250 GLU A N 1
ATOM 1876 C CA . GLU A 1 250 ? 16.778 3.468 9.913 1.00 92.25 250 GLU A CA 1
ATOM 1877 C C . GLU A 1 250 ? 18.269 3.271 9.626 1.00 92.25 250 GLU A C 1
ATOM 1879 O O . GLU A 1 250 ? 18.817 3.992 8.809 1.00 92.25 250 GLU A O 1
ATOM 1884 N N . LYS A 1 251 ? 18.912 2.255 10.213 1.00 93.19 251 LYS A N 1
ATOM 1885 C CA . LYS A 1 251 ? 20.327 1.957 9.946 1.00 93.19 251 LYS A CA 1
ATOM 1886 C C . LYS A 1 251 ? 20.606 1.537 8.496 1.00 93.19 251 LYS A C 1
ATOM 1888 O O . LYS A 1 251 ? 21.723 1.710 8.019 1.00 93.19 251 LYS A O 1
ATOM 1893 N N . GLU A 1 252 ? 19.647 0.894 7.840 1.00 92.12 252 GLU A N 1
ATOM 1894 C CA . GLU A 1 252 ? 19.802 0.412 6.466 1.00 92.12 252 GLU A CA 1
ATOM 1895 C C . GLU A 1 252 ? 19.569 1.522 5.433 1.00 92.12 252 GLU A C 1
ATOM 1897 O O . GLU A 1 252 ? 20.265 1.568 4.420 1.00 92.12 252 GLU A O 1
ATOM 1902 N N . TRP A 1 253 ? 18.603 2.410 5.689 1.00 83.25 253 TRP A N 1
ATOM 1903 C CA . TRP A 1 253 ? 18.063 3.330 4.683 1.00 83.25 253 TRP A CA 1
ATOM 1904 C C . TRP A 1 253 ? 18.361 4.820 4.937 1.00 83.25 253 TRP A C 1
ATOM 1906 O O . TRP A 1 253 ? 18.058 5.630 4.058 1.00 83.25 253 TRP A O 1
ATOM 1916 N N . ILE A 1 254 ? 18.921 5.195 6.098 1.00 80.62 254 ILE A N 1
ATOM 1917 C CA . ILE A 1 254 ? 19.335 6.570 6.463 1.00 80.62 254 ILE A CA 1
ATOM 1918 C C . ILE A 1 254 ? 20.841 6.603 6.732 1.00 80.62 254 ILE A C 1
ATOM 1920 O O . ILE A 1 254 ? 21.506 7.490 6.151 1.00 80.62 254 ILE A O 1
#

Solvent-accessible surface area (backbone atoms only — not comparable to full-atom values): 14046 Å² total; per-residue (Å²): 132,100,69,92,85,74,95,51,76,86,79,56,78,90,69,81,62,41,77,55,87,62,61,76,90,48,41,66,60,54,51,47,55,37,27,72,71,69,30,31,41,24,30,45,53,78,46,62,70,69,62,30,52,54,52,45,52,54,49,20,53,48,16,45,73,52,63,30,30,30,36,40,25,23,12,46,71,33,21,59,55,47,46,53,53,50,51,49,44,69,78,29,61,87,32,51,74,51,75,41,55,67,75,63,69,36,66,71,54,16,50,57,47,27,70,40,82,45,34,70,41,42,48,18,29,70,48,71,45,95,87,70,47,50,37,34,43,35,36,32,19,58,38,100,84,46,57,68,65,62,43,42,52,52,50,50,68,32,84,92,33,64,88,41,57,61,46,72,41,83,45,95,47,56,67,60,50,60,74,58,51,45,31,40,36,41,40,35,35,36,33,93,86,47,90,79,69,46,70,48,79,47,78,49,75,58,59,64,68,60,48,17,52,52,35,33,54,24,50,50,45,26,45,88,79,49,64,52,22,53,32,42,60,82,74,48,63,77,60,37,42,44,34,91,49,26,68,60,50,47,71,74,77,110

Sequence (254 aa):
LNAPVVAHISELNEVDATLVCVPLDAVMGVAKDLLQSRIPVVECARLHGEAFLAHKAEIHRAALHHKLPAVVGAGCDPGVFSLLRSHFALLAPGGHTETSRHSVPSLHHTLAATDIPGVRQALATESRSVEGRRQRYVYVELESSADVAAVTDAIVHDPLFLDEQTQVFPVHSLAALEAANHGVTFERRAAPGDPGHAAFLLEARYDEAWLAARMMLAAARALPFLQAGAYSLLDLPPGALWGEQRAAAEKEWI

Foldseek 3Di:
DPDDDDPDPVVDPDAAEDEDPDDQVCRLVVLLVCLVVVHEYEYQHQDDDPRQVVSQVSSFVSLVVSWFEYEYNLFDVVHPVVVVVVVLCVVAPPWDKDKDLAFDFPVVLQVVLCPQPFFVGKTKGWDADPVRAIEIEMETAGDPPDDPVVSQVCSCPPPVNVRHHYDYHYDNDVCLQVVVSGKMWMWIFHDPPDPVRDIDIDIDGDDRVVRGVLSSQLVSLLRVVDTRGYHYNVRGDPLSSCRVCSVVVVVVPD

Nearest PDB structures (foldseek):
  3bio-assembly1_A  TM=6.575E-01  e=7.081E-23  Porphyromonas gingivalis W83
  3wb9-assembly1_A  TM=6.494E-01  e=3.376E-23  Symbiobacterium thermophilum IAM 14863
  8i78-assembly1_A  TM=6.496E-01  e=8.011E-23  Proteus vulgaris
  3bio-assembly1_B  TM=6.554E-01  e=2.588E-22  Porphyromonas gingivalis W83
  8hp0-assembly1_A  TM=6.420E-01  e=1.070E-21  Hoylesella timonensis

pLDDT: mean 87.97, std 11.06, range [41.66, 98.81]

Radius of gyration: 21.75 Å; Cα contacts (8 Å, |Δi|>4): 452; chains: 1; bounding box: 43×53×54 Å